Protein AF-A0A229XE05-F1 (afdb_monomer_lite)

Radius of gyration: 23.39 Å; chains: 1; bounding box: 63×56×72 Å

Organism: Aspergillus fumigatus (NCBI:txid746128)

Sequence (361 aa):
MDPNDINILADFLAFNQIPSTFPPSDAADVLVLCVSAILPVAEKVFAHLEKNPTAIKTLVLCGGIGHSTPHLYEAIANDPRYAHLLPEIDGLPEAQVLHHIFRQCFDAPRILSSCRVLIEDRSTNCGANAIETKRLLEVNGICPESMLIVQDPTMSRRTVASFEKAFSGQRTLRFTSWPTFVPKVRLEGGRLVYDESAGIEASRLWRLPRFLGLVMGEIPRLRDDEEGYGPKGKGFIVHVDVPDEVEEAWKRIKDAEMEWERRGVYIRPASLEDYPEADKNELPCRHVDKDLDIVTFHIHISVACKYSSFFYPAVIWSGVRSTGDVVNLPDYESDTFGLYLQWCHANIHPVSEESEEKPEY

Secondary structure (DSSP, 8-state):
--HHHHHHHHHHHH---S-TTSS--SPEEEEEEE--S-HHHHHHHHHHHHH-TTSEEEEEEE--SSTTHHHHHHHHHH-TTTGGGHHHHTT--HHHHHHHHHHHHS-HHHHHTT-EEEEE----SHHHHHHHHHHHHHHTT---SEEEEE--GGGHHHHHHHHHHHTTT-TTPEEEE--SS---EEEETTEEEE-GGGS--GGGS--HHHHHHHHHHHHHHHS-SSSSSSTTTT-SS------HHHHHHHHHHHHHHHHHHHTT--PPPPPTTSS-GGGTTSS-EEEEETTTTEEEEE--HHHHTTS-TTHHHHHHTTT--TTT---PPSS--HHHHHHHHHHHHH-PPPPP-----PPP-

InterPro domains:
  IPR003848 Domain of unknown function DUF218 [PF02698] (91-180)
  IPR003848 Domain of unknown function DUF218 [cd06259] (59-200)
  IPR014729 Rossmann-like alpha/beta/alpha sandwich fold [G3DSA:3.40.50.620] (16-180)
  IPR051599 Cell Envelope Integrity and Synthesis Associated Protein [PTHR30336] (5-254)

pLDDT: mean 78.92, std 22.95, range [26.61, 98.62]

Structure (mmCIF, N/CA/C/O backbone):
data_AF-A0A229XE05-F1
#
_entry.id   AF-A0A229XE05-F1
#
loop_
_atom_site.group_PDB
_atom_site.id
_atom_site.type_symbol
_atom_site.label_atom_id
_atom_site.label_alt_id
_atom_site.label_comp_id
_atom_site.label_asym_id
_atom_site.label_entity_id
_atom_site.label_seq_id
_atom_site.pdbx_PDB_ins_code
_atom_site.Cartn_x
_atom_site.Cartn_y
_atom_site.Cartn_z
_atom_site.occupancy
_atom_site.B_iso_or_equiv
_atom_site.auth_seq_id
_atom_site.auth_comp_id
_atom_site.auth_asym_id
_atom_site.auth_atom_id
_atom_site.pdbx_PDB_model_num
ATOM 1 N N . MET A 1 1 ? 16.087 1.669 -20.275 1.00 71.19 1 MET A N 1
ATOM 2 C CA . MET A 1 1 ? 14.830 1.928 -19.544 1.00 71.19 1 MET A CA 1
ATOM 3 C C . MET A 1 1 ? 14.925 3.326 -18.959 1.00 71.19 1 MET A C 1
ATOM 5 O O . MET A 1 1 ? 15.926 3.609 -18.311 1.00 71.19 1 MET A O 1
ATOM 9 N N . ASP A 1 2 ? 13.967 4.202 -19.256 1.00 86.69 2 ASP A N 1
ATOM 10 C CA . ASP A 1 2 ? 13.962 5.587 -18.768 1.00 86.69 2 ASP A CA 1
ATOM 11 C C . ASP A 1 2 ? 13.436 5.634 -17.314 1.00 86.69 2 ASP A C 1
ATOM 13 O O . ASP A 1 2 ? 12.345 5.115 -17.057 1.00 86.69 2 ASP A O 1
ATOM 17 N N . PRO A 1 3 ? 14.169 6.219 -16.340 1.00 91.25 3 PRO A N 1
ATOM 18 C CA . PRO A 1 3 ? 13.666 6.406 -14.976 1.00 91.25 3 PRO A CA 1
ATOM 19 C C . PRO A 1 3 ? 12.367 7.221 -14.913 1.00 91.25 3 PRO A C 1
ATOM 21 O O . PRO A 1 3 ? 11.580 7.023 -13.989 1.00 91.25 3 PRO A O 1
ATOM 24 N N . ASN A 1 4 ? 12.120 8.119 -15.871 1.00 96.19 4 ASN A N 1
ATOM 25 C CA . ASN A 1 4 ? 10.909 8.929 -15.896 1.00 96.19 4 ASN A CA 1
ATOM 26 C C . ASN A 1 4 ? 9.653 8.077 -16.117 1.00 96.19 4 ASN A C 1
ATOM 28 O O . ASN A 1 4 ? 8.668 8.268 -15.409 1.00 96.19 4 ASN A O 1
ATOM 32 N N . ASP A 1 5 ? 9.708 7.087 -17.012 1.00 95.38 5 ASP A N 1
ATOM 33 C CA . ASP A 1 5 ? 8.588 6.164 -17.230 1.00 95.38 5 ASP A CA 1
ATOM 34 C C . ASP A 1 5 ? 8.257 5.389 -15.947 1.00 95.38 5 ASP A C 1
ATOM 36 O O . ASP A 1 5 ? 7.094 5.273 -15.566 1.00 95.38 5 ASP A O 1
ATOM 40 N N . ILE A 1 6 ? 9.278 4.924 -15.219 1.00 95.12 6 ILE A N 1
ATOM 41 C CA . ILE A 1 6 ? 9.087 4.226 -13.938 1.00 95.12 6 ILE A CA 1
ATOM 42 C C . ILE A 1 6 ? 8.448 5.161 -12.905 1.00 95.12 6 ILE A C 1
ATOM 44 O O . ILE A 1 6 ? 7.541 4.749 -12.182 1.00 95.12 6 ILE A O 1
ATOM 48 N N . ASN A 1 7 ? 8.898 6.416 -12.845 1.00 97.94 7 ASN A N 1
ATOM 49 C CA . ASN A 1 7 ? 8.362 7.418 -11.928 1.00 97.94 7 ASN A CA 1
ATOM 50 C C . ASN A 1 7 ? 6.902 7.773 -12.239 1.00 97.94 7 ASN A C 1
ATOM 52 O O . ASN A 1 7 ? 6.125 7.924 -11.300 1.00 97.94 7 ASN A O 1
ATOM 56 N N . ILE A 1 8 ? 6.511 7.848 -13.517 1.00 98.50 8 ILE A N 1
ATOM 57 C CA . ILE A 1 8 ? 5.112 8.039 -13.939 1.00 98.50 8 ILE A CA 1
ATOM 58 C C . ILE A 1 8 ? 4.241 6.897 -13.405 1.00 98.50 8 ILE A C 1
ATOM 60 O O . ILE A 1 8 ? 3.206 7.140 -12.781 1.00 98.50 8 ILE A O 1
ATOM 64 N N . LEU A 1 9 ? 4.672 5.645 -13.597 1.00 98.25 9 LEU A N 1
ATOM 65 C CA . LEU A 1 9 ? 3.918 4.492 -13.106 1.00 98.25 9 LEU A CA 1
ATOM 66 C C . LEU A 1 9 ? 3.854 4.465 -11.573 1.00 98.25 9 LEU A C 1
ATOM 68 O O . LEU A 1 9 ? 2.796 4.214 -11.002 1.00 98.25 9 LEU A O 1
ATOM 72 N N . ALA A 1 10 ? 4.972 4.730 -10.899 1.00 97.81 10 ALA A N 1
ATOM 73 C CA . ALA A 1 10 ? 5.052 4.744 -9.445 1.00 97.81 10 ALA A CA 1
ATOM 74 C C . ALA A 1 10 ? 4.186 5.841 -8.809 1.00 97.81 10 ALA A C 1
ATOM 76 O O . ALA A 1 10 ? 3.509 5.568 -7.818 1.00 97.81 10 ALA A O 1
ATOM 77 N N . ASP A 1 11 ? 4.165 7.048 -9.378 1.00 97.88 11 ASP A N 1
ATOM 78 C CA . ASP A 1 11 ? 3.305 8.146 -8.923 1.00 97.88 11 ASP A CA 1
ATOM 79 C C . ASP A 1 11 ? 1.823 7.801 -9.100 1.00 97.88 11 ASP A C 1
ATOM 81 O O . ASP A 1 11 ? 1.029 7.902 -8.155 1.00 97.88 11 ASP A O 1
ATOM 85 N N . PHE A 1 12 ? 1.468 7.262 -10.273 1.00 98.56 12 PHE A N 1
ATOM 86 C CA . PHE A 1 12 ? 0.125 6.760 -10.520 1.00 98.56 12 PHE A CA 1
ATOM 87 C C . PHE A 1 12 ? -0.264 5.701 -9.482 1.00 98.56 12 PHE A C 1
ATOM 89 O O . PHE A 1 12 ? -1.305 5.838 -8.841 1.00 98.56 12 PHE A O 1
ATOM 96 N N . LEU A 1 13 ? 0.552 4.674 -9.256 1.00 98.56 13 LEU A N 1
ATOM 97 C CA . LEU A 1 13 ? 0.235 3.581 -8.331 1.00 98.56 13 LEU A CA 1
ATOM 98 C C . LEU A 1 13 ? 0.161 4.013 -6.863 1.00 98.56 13 LEU A C 1
ATOM 100 O O . LEU A 1 13 ? -0.754 3.576 -6.155 1.00 98.56 13 LEU A O 1
ATOM 104 N N . ALA A 1 14 ? 1.062 4.906 -6.437 1.00 97.44 14 ALA A N 1
ATOM 105 C CA . ALA A 1 14 ? 1.099 5.444 -5.078 1.00 97.44 14 ALA A CA 1
ATOM 106 C C . ALA A 1 14 ? -0.214 6.124 -4.707 1.00 97.44 14 ALA A C 1
ATOM 108 O O . ALA A 1 14 ? -0.622 6.060 -3.548 1.00 97.44 14 ALA A O 1
ATOM 109 N N . PHE A 1 15 ? -0.887 6.727 -5.694 1.00 96.38 15 PHE A N 1
ATOM 110 C CA . PHE A 1 15 ? -2.188 7.370 -5.537 1.00 96.38 15 PHE A CA 1
ATOM 111 C C . PHE A 1 15 ? -2.213 8.320 -4.338 1.00 96.38 15 PHE A C 1
ATOM 113 O O . PHE A 1 15 ? -3.172 8.363 -3.581 1.00 96.38 15 PHE A O 1
ATOM 120 N N . ASN A 1 16 ? -1.128 9.066 -4.127 1.00 93.50 16 ASN A N 1
ATOM 121 C CA . ASN A 1 16 ? -0.980 9.873 -2.930 1.00 93.50 16 ASN A CA 1
ATOM 122 C C . ASN A 1 16 ? -1.927 11.082 -2.961 1.00 93.50 16 ASN A C 1
ATOM 124 O O . ASN A 1 16 ? -1.660 12.074 -3.635 1.00 93.50 16 ASN A O 1
ATOM 128 N N . GLN A 1 17 ? -3.024 11.011 -2.208 1.00 91.62 17 GLN A N 1
ATOM 129 C CA . GLN A 1 17 ? -4.030 12.076 -2.137 1.00 91.62 17 GLN A CA 1
ATOM 130 C C . GLN A 1 17 ? -3.773 13.056 -0.984 1.00 91.62 17 GLN A C 1
ATOM 132 O O . GLN A 1 17 ? -4.518 14.023 -0.822 1.00 91.62 17 GLN A O 1
ATOM 137 N N . ILE A 1 18 ? -2.715 12.829 -0.196 1.00 84.31 18 ILE A N 1
ATOM 138 C CA . ILE A 1 18 ? -2.296 13.707 0.898 1.00 84.31 18 ILE A CA 1
ATOM 139 C C . ILE A 1 18 ? -0.911 14.289 0.583 1.00 84.31 18 ILE A C 1
ATOM 141 O O . ILE A 1 18 ? 0.058 13.537 0.444 1.00 84.31 18 ILE A O 1
ATOM 145 N N . PRO A 1 19 ? -0.767 15.622 0.489 1.00 67.94 19 PRO A N 1
ATOM 146 C CA . PRO A 1 19 ? 0.528 16.249 0.256 1.00 67.94 19 PRO A CA 1
ATOM 147 C C . PRO A 1 19 ? 1.564 15.832 1.307 1.00 67.94 19 PRO A C 1
ATOM 149 O O . PRO A 1 19 ? 1.303 15.863 2.506 1.00 67.94 19 PRO A O 1
ATOM 152 N N . SER A 1 20 ? 2.781 15.506 0.870 1.00 55.50 20 SER A N 1
ATOM 153 C CA . SER A 1 20 ? 3.878 15.018 1.724 1.00 55.50 20 SER A CA 1
ATOM 154 C C . SER A 1 20 ? 4.286 15.980 2.850 1.00 55.50 20 SER A C 1
ATOM 156 O O . SER A 1 20 ? 4.983 15.576 3.780 1.00 55.50 20 SER A O 1
ATOM 158 N N . THR A 1 21 ? 3.889 17.252 2.746 1.00 51.62 21 THR A N 1
ATOM 159 C CA . THR A 1 21 ? 4.238 18.343 3.661 1.00 51.62 21 THR A CA 1
ATOM 160 C C . THR A 1 21 ? 3.387 18.382 4.928 1.00 51.62 21 THR A C 1
ATOM 162 O O . THR A 1 21 ? 3.836 18.966 5.913 1.00 51.62 21 THR A O 1
ATOM 165 N N . PHE A 1 22 ? 2.220 17.727 4.953 1.00 53.06 22 PHE A N 1
ATOM 166 C CA . PHE A 1 22 ? 1.394 17.606 6.154 1.00 53.06 22 PHE A CA 1
ATOM 167 C C . PHE A 1 22 ? 0.764 16.211 6.212 1.00 53.06 22 PHE A C 1
ATOM 169 O O . PHE A 1 22 ? 0.087 15.815 5.265 1.00 53.06 22 PHE A O 1
ATOM 176 N N . PRO A 1 23 ? 0.947 15.439 7.300 1.00 59.56 23 PRO A N 1
ATOM 177 C CA . PRO A 1 23 ? 0.088 14.282 7.513 1.00 59.56 23 PRO A CA 1
ATOM 178 C C . PRO A 1 23 ? -1.372 14.764 7.666 1.00 59.56 23 PRO A C 1
ATOM 180 O O . PRO A 1 23 ? -1.567 15.956 7.926 1.00 59.56 23 PRO A O 1
ATOM 183 N N . PRO A 1 24 ? -2.384 13.895 7.485 1.00 64.12 24 PRO A N 1
ATOM 184 C CA . PRO A 1 24 ? -3.783 14.321 7.436 1.00 64.12 24 PRO A CA 1
ATOM 185 C C . PRO A 1 24 ? -4.127 15.265 8.599 1.00 64.12 24 PRO A C 1
ATOM 187 O O . PRO A 1 24 ? -3.995 14.895 9.765 1.00 64.12 24 PRO A O 1
ATOM 190 N N . SER A 1 25 ? -4.503 16.510 8.277 1.00 58.47 25 SER A N 1
ATOM 191 C CA . SER A 1 25 ? -4.890 17.529 9.266 1.00 58.47 25 SER A CA 1
ATOM 192 C C . SER A 1 25 ? -6.270 17.265 9.854 1.00 58.47 25 SER A C 1
ATOM 194 O O . SER A 1 25 ? -6.573 17.707 10.962 1.00 58.47 25 SER A O 1
ATOM 196 N N . ASP A 1 26 ? -7.098 16.552 9.093 1.00 61.66 26 ASP A N 1
ATOM 197 C CA . ASP A 1 26 ? -8.483 16.273 9.422 1.00 61.66 26 ASP A CA 1
ATOM 198 C C . ASP A 1 26 ? -8.583 14.887 10.039 1.00 61.66 26 ASP A C 1
ATOM 200 O O . ASP A 1 26 ? -7.987 13.922 9.551 1.00 61.66 26 ASP A O 1
ATOM 204 N N . ALA A 1 27 ? -9.369 14.786 11.108 1.00 64.94 27 ALA A N 1
ATOM 205 C CA . ALA A 1 27 ? -9.569 13.513 11.760 1.00 64.94 27 ALA A CA 1
ATOM 206 C C . ALA A 1 27 ? -10.349 12.557 10.841 1.00 64.94 27 ALA A C 1
ATOM 208 O O . ALA A 1 27 ? -11.491 12.850 10.475 1.00 64.94 27 ALA A O 1
ATOM 209 N N . ALA A 1 28 ? -9.754 11.418 10.474 1.00 82.62 28 ALA A N 1
ATOM 210 C CA . ALA A 1 28 ? -10.495 10.336 9.827 1.00 82.62 28 ALA A CA 1
ATOM 211 C C . ALA A 1 28 ? -11.092 9.401 10.888 1.00 82.62 28 ALA A C 1
ATOM 213 O O . ALA A 1 28 ? -10.509 9.188 11.954 1.00 82.62 28 ALA A O 1
ATOM 214 N N . ASP A 1 29 ? -12.260 8.820 10.614 1.00 92.94 29 ASP A N 1
ATOM 215 C CA . ASP A 1 29 ? -12.875 7.898 11.572 1.00 92.94 29 ASP A CA 1
ATOM 216 C C . ASP A 1 29 ? -12.053 6.616 11.701 1.00 92.94 29 ASP A C 1
ATOM 218 O O . ASP A 1 29 ? -11.812 6.129 12.809 1.00 92.94 29 ASP A O 1
ATOM 222 N N . VAL A 1 30 ? -11.600 6.088 10.563 1.00 96.50 30 VAL A N 1
ATOM 223 C CA . VAL A 1 30 ? -10.819 4.854 10.491 1.00 96.50 30 VAL A CA 1
ATOM 224 C C . VAL A 1 30 ? -9.556 5.077 9.662 1.00 96.50 30 VAL A C 1
ATOM 226 O O . VAL A 1 30 ? -9.630 5.579 8.545 1.00 96.50 30 VAL A O 1
ATOM 229 N N . LEU A 1 31 ? -8.403 4.651 10.176 1.00 97.19 31 LEU A N 1
ATOM 230 C CA . LEU A 1 31 ? -7.189 4.429 9.388 1.00 97.19 31 LEU A CA 1
ATOM 231 C C . LEU A 1 31 ? -7.019 2.926 9.208 1.00 97.19 31 LEU A C 1
ATOM 233 O O . LEU A 1 31 ? -6.949 2.202 10.197 1.00 97.19 31 LEU A O 1
ATOM 237 N N . VAL A 1 32 ? -6.931 2.458 7.967 1.00 98.19 32 VAL A N 1
ATOM 238 C CA . VAL A 1 32 ? -6.581 1.070 7.659 1.00 98.19 32 VAL A CA 1
ATOM 239 C C . VAL A 1 32 ? -5.146 1.025 7.163 1.00 98.19 32 VAL A C 1
ATOM 241 O O . VAL A 1 32 ? -4.844 1.521 6.080 1.00 98.19 32 VAL A O 1
ATOM 244 N N . LEU A 1 33 ? -4.268 0.430 7.963 1.00 98.31 33 LEU A N 1
ATOM 245 C CA . LEU A 1 33 ? -2.887 0.155 7.607 1.00 98.31 33 LEU A CA 1
ATOM 246 C C . LEU A 1 33 ? -2.805 -1.279 7.095 1.00 98.31 33 LEU A C 1
ATOM 248 O O . LEU A 1 33 ? -2.767 -2.230 7.876 1.00 98.31 33 LEU A O 1
ATOM 252 N N . CYS A 1 34 ? -2.804 -1.423 5.772 1.00 97.88 34 CYS A N 1
ATOM 253 C CA . CYS A 1 34 ? -2.497 -2.690 5.132 1.00 97.88 34 CYS A CA 1
ATOM 254 C C . CYS A 1 34 ? -1.000 -2.958 5.302 1.00 97.88 34 CYS A C 1
ATOM 256 O O . CYS A 1 34 ? -0.165 -2.163 4.864 1.00 97.88 34 CYS A O 1
ATOM 258 N N . VAL A 1 35 ? -0.666 -4.045 5.988 1.00 97.38 35 VAL A N 1
ATOM 259 C CA . VAL A 1 35 ? 0.719 -4.362 6.322 1.00 97.38 35 VAL A CA 1
ATOM 260 C C . VAL A 1 35 ? 1.494 -4.709 5.052 1.00 97.38 35 VAL A C 1
ATOM 262 O O . VAL A 1 35 ? 0.992 -5.364 4.142 1.00 97.38 35 VAL A O 1
ATOM 265 N N . SER A 1 36 ? 2.735 -4.233 4.980 1.00 95.38 36 SER A N 1
ATOM 266 C CA . SER A 1 36 ? 3.654 -4.526 3.885 1.00 95.38 36 SER A CA 1
ATOM 267 C C . SER A 1 36 ? 5.086 -4.633 4.398 1.00 95.38 36 SER A C 1
ATOM 269 O O . SER A 1 36 ? 5.393 -4.200 5.508 1.00 95.38 36 SER A O 1
ATOM 271 N N . ALA A 1 37 ? 5.976 -5.166 3.561 1.00 95.56 37 ALA A N 1
ATOM 272 C CA . ALA A 1 37 ? 7.405 -5.261 3.850 1.00 95.56 37 ALA A CA 1
ATOM 273 C C . ALA A 1 37 ? 8.119 -3.895 3.914 1.00 95.56 37 ALA A C 1
ATOM 275 O O . ALA A 1 37 ? 9.272 -3.817 4.325 1.00 95.56 37 ALA A O 1
ATOM 276 N N . ILE A 1 38 ? 7.451 -2.806 3.522 1.00 97.25 38 ILE A N 1
ATOM 277 C CA . ILE A 1 38 ? 8.020 -1.457 3.548 1.00 97.25 38 ILE A CA 1
ATOM 278 C C . ILE A 1 38 ? 7.731 -0.830 4.904 1.00 97.25 38 ILE A C 1
ATOM 280 O O . ILE A 1 38 ? 6.846 0.011 5.062 1.00 97.25 38 ILE A O 1
ATOM 284 N N . LEU A 1 39 ? 8.517 -1.249 5.895 1.00 97.56 39 LEU A N 1
ATOM 285 C CA . LEU A 1 39 ? 8.423 -0.803 7.288 1.00 97.56 39 LEU A CA 1
ATOM 286 C C . LEU A 1 39 ? 8.380 0.732 7.471 1.00 97.56 39 LEU A C 1
ATOM 288 O O . LEU A 1 39 ? 7.608 1.178 8.326 1.00 97.56 39 LEU A O 1
ATOM 292 N N . PRO A 1 40 ? 9.085 1.562 6.661 1.00 97.00 40 PRO A N 1
ATOM 293 C CA . PRO A 1 40 ? 8.937 3.021 6.709 1.00 97.00 40 PRO A CA 1
ATOM 294 C C . PRO A 1 40 ? 7.489 3.532 6.602 1.00 97.00 40 PRO A C 1
ATOM 296 O O . PRO A 1 40 ? 7.163 4.571 7.178 1.00 97.00 40 PRO A O 1
ATOM 299 N N . VAL A 1 41 ? 6.605 2.810 5.899 1.00 96.94 41 VAL A N 1
ATOM 300 C CA . VAL A 1 41 ? 5.182 3.168 5.777 1.00 96.94 41 VAL A CA 1
ATOM 301 C C . VAL A 1 41 ? 4.496 3.099 7.140 1.00 96.94 41 VAL A C 1
ATOM 303 O O . VAL A 1 41 ? 3.873 4.069 7.577 1.00 96.94 41 VAL A O 1
ATOM 306 N N . ALA A 1 42 ? 4.644 1.975 7.845 1.00 97.69 42 ALA A N 1
ATOM 307 C CA . ALA A 1 42 ? 4.048 1.787 9.164 1.00 97.69 42 ALA A CA 1
ATOM 308 C C . ALA A 1 42 ? 4.674 2.719 10.212 1.00 97.69 42 ALA A C 1
ATOM 310 O O . ALA A 1 42 ? 3.952 3.340 10.991 1.00 97.69 42 ALA A O 1
ATOM 311 N N . GLU A 1 43 ? 5.999 2.891 10.178 1.00 97.25 43 GLU A N 1
ATOM 312 C CA . GLU A 1 43 ? 6.723 3.850 11.022 1.00 97.25 43 GLU A CA 1
ATOM 313 C C . GLU A 1 43 ? 6.144 5.261 10.912 1.00 97.25 43 GLU A C 1
ATOM 315 O O . GLU A 1 43 ? 5.910 5.924 11.924 1.00 97.25 43 GLU A O 1
ATOM 320 N N . LYS A 1 44 ? 5.879 5.723 9.685 1.00 95.62 44 LYS A N 1
ATOM 321 C CA . LYS A 1 44 ? 5.349 7.066 9.442 1.00 95.62 44 LYS A CA 1
ATOM 322 C C . LYS A 1 44 ? 3.912 7.221 9.941 1.00 95.62 44 LYS A C 1
ATOM 324 O O . LYS A 1 44 ? 3.574 8.289 10.458 1.00 95.62 44 LYS A O 1
ATOM 329 N N . VAL A 1 45 ? 3.095 6.168 9.857 1.00 95.50 45 VAL A N 1
ATOM 330 C CA . VAL A 1 45 ? 1.759 6.136 10.475 1.00 95.50 45 VAL A CA 1
ATOM 331 C C . VAL A 1 45 ? 1.862 6.219 11.995 1.00 95.50 45 VAL A C 1
ATOM 333 O O . VAL A 1 45 ? 1.239 7.097 12.591 1.00 95.50 45 VAL A O 1
ATOM 336 N N . PHE A 1 46 ? 2.668 5.367 12.631 1.00 96.69 46 PHE A N 1
ATOM 337 C CA . PHE A 1 46 ? 2.801 5.363 14.089 1.00 96.69 46 PHE A CA 1
ATOM 338 C C . PHE A 1 46 ? 3.369 6.685 14.607 1.00 96.69 46 PHE A C 1
ATOM 340 O O . PHE A 1 46 ? 2.762 7.300 15.478 1.00 96.69 46 PHE A O 1
ATOM 347 N N . ALA A 1 47 ? 4.428 7.216 13.995 1.00 94.62 47 ALA A N 1
ATOM 348 C CA . ALA A 1 47 ? 4.983 8.517 14.366 1.00 94.62 47 ALA A CA 1
ATOM 349 C C . ALA A 1 47 ? 3.969 9.667 14.204 1.00 94.62 47 ALA A C 1
ATOM 351 O O . ALA A 1 47 ? 3.984 10.633 14.975 1.00 94.62 47 ALA A O 1
ATOM 352 N N . HIS A 1 48 ? 3.082 9.597 13.206 1.00 92.75 48 HIS A N 1
ATOM 353 C CA . HIS A 1 48 ? 2.007 10.574 13.048 1.00 92.75 48 HIS A CA 1
ATOM 354 C C . HIS A 1 48 ? 0.963 10.467 14.165 1.00 92.75 48 HIS A C 1
ATOM 356 O O . HIS A 1 48 ? 0.605 11.499 14.740 1.00 92.75 48 HIS A O 1
ATOM 362 N N . LEU A 1 49 ? 0.515 9.251 14.492 1.00 93.12 49 LEU A N 1
ATOM 363 C CA . LEU A 1 49 ? -0.479 9.002 15.539 1.00 93.12 49 LEU A CA 1
ATOM 364 C C . LEU A 1 49 ? 0.071 9.281 16.942 1.00 93.12 49 LEU A C 1
ATOM 366 O O . LEU A 1 49 ? -0.655 9.785 17.788 1.00 93.12 49 LEU A O 1
ATOM 370 N N . GLU A 1 50 ? 1.358 9.050 17.194 1.00 93.38 50 GLU A N 1
ATOM 371 C CA . GLU A 1 50 ? 2.000 9.477 18.439 1.00 93.38 50 GLU A CA 1
ATOM 372 C C . GLU A 1 50 ? 1.951 10.999 18.580 1.00 93.38 50 GLU A C 1
ATOM 374 O O . GLU A 1 50 ? 1.580 11.522 19.629 1.00 93.38 50 GLU A O 1
ATOM 379 N N . LYS A 1 51 ? 2.286 11.740 17.517 1.00 92.06 51 LYS A N 1
ATOM 380 C CA . LYS A 1 51 ? 2.239 13.210 17.529 1.00 92.06 51 LYS A CA 1
ATOM 381 C C . LYS A 1 51 ? 0.809 13.750 17.612 1.00 92.06 51 LYS A C 1
ATOM 383 O O . LYS A 1 51 ? 0.611 14.800 18.217 1.00 92.06 51 LYS A O 1
ATOM 388 N 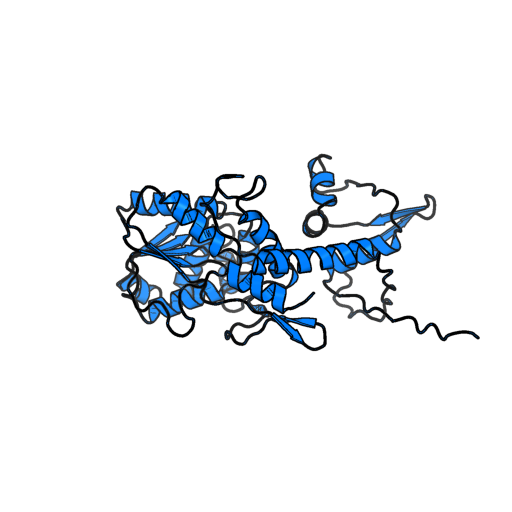N . ASN A 1 52 ? -0.162 13.035 17.043 1.00 90.12 52 ASN A N 1
ATOM 389 C CA . ASN A 1 52 ? -1.558 13.456 16.914 1.00 90.12 52 ASN A CA 1
ATOM 390 C C . ASN A 1 52 ? -2.509 12.320 17.349 1.00 90.12 52 ASN A C 1
ATOM 392 O O . ASN A 1 52 ? -3.214 11.753 16.514 1.00 90.12 52 ASN A O 1
ATOM 396 N N . PRO A 1 53 ? -2.565 11.972 18.647 1.00 86.19 53 PRO A N 1
ATOM 397 C CA . PRO A 1 53 ? -3.277 10.778 19.122 1.00 86.19 53 PRO A CA 1
ATOM 398 C C . PRO A 1 53 ? -4.795 10.837 18.911 1.00 86.19 53 PRO A C 1
ATOM 400 O O . PRO A 1 53 ? -5.454 9.804 18.883 1.00 86.19 53 PRO A O 1
ATOM 403 N N . THR A 1 54 ? -5.354 12.032 18.714 1.00 88.31 54 THR A N 1
ATOM 404 C CA . THR A 1 54 ? -6.777 12.253 18.420 1.00 88.31 54 THR A CA 1
ATOM 405 C C . THR A 1 54 ? -7.081 12.366 16.924 1.00 88.31 54 THR A C 1
ATOM 407 O O . THR A 1 54 ? -8.231 12.613 16.567 1.00 88.31 54 THR A O 1
ATOM 410 N N . ALA A 1 55 ? -6.082 12.215 16.044 1.00 88.00 55 ALA A N 1
ATOM 411 C CA . ALA A 1 55 ? -6.272 12.330 14.598 1.00 88.00 55 ALA A CA 1
ATOM 412 C C . ALA A 1 55 ? -7.117 11.190 14.019 1.00 88.00 55 ALA A C 1
ATOM 414 O O . ALA A 1 55 ? -7.743 11.370 12.986 1.00 88.00 55 ALA A O 1
ATOM 415 N N . ILE A 1 56 ? -7.159 10.019 14.661 1.00 91.38 56 ILE A N 1
ATOM 416 C CA . ILE A 1 56 ? -7.921 8.867 14.170 1.00 91.38 56 ILE A CA 1
ATOM 417 C C . ILE A 1 56 ? -8.668 8.208 15.326 1.00 91.38 56 ILE A C 1
ATOM 419 O O . ILE A 1 56 ? -8.078 7.941 16.372 1.00 91.38 56 ILE A O 1
ATOM 423 N N . LYS A 1 57 ? -9.952 7.878 15.134 1.00 93.12 57 LYS A N 1
ATOM 424 C CA . LYS A 1 57 ? -10.756 7.195 16.167 1.00 93.12 57 LYS A CA 1
ATOM 425 C C . LYS A 1 57 ? -10.445 5.699 16.242 1.00 93.12 57 LYS A C 1
ATOM 427 O O . LYS A 1 57 ? -10.429 5.124 17.329 1.00 93.12 57 LYS A O 1
ATOM 432 N N . THR A 1 58 ? -10.235 5.049 15.096 1.00 97.00 58 THR A N 1
ATOM 433 C CA . THR A 1 58 ? -9.897 3.621 15.005 1.00 97.00 58 THR A CA 1
ATOM 434 C C . THR A 1 58 ? -8.762 3.360 14.018 1.00 97.00 58 THR A C 1
ATOM 436 O O . THR A 1 58 ? -8.855 3.715 12.849 1.00 97.00 58 THR A O 1
ATOM 439 N N . LEU A 1 59 ? -7.722 2.669 14.470 1.00 97.75 59 LEU A N 1
ATOM 440 C CA . LEU A 1 59 ? -6.664 2.102 13.643 1.00 97.75 59 LEU A CA 1
ATOM 441 C C . LEU A 1 59 ? -6.962 0.621 13.394 1.00 97.75 59 LEU A C 1
ATOM 443 O O . LEU A 1 59 ? -7.119 -0.147 14.340 1.00 97.75 59 LEU A O 1
ATOM 447 N N . VAL A 1 60 ? -7.007 0.208 12.134 1.00 98.62 60 VAL A N 1
ATOM 448 C CA . VAL A 1 60 ? -7.056 -1.199 11.732 1.00 98.62 60 VAL A CA 1
ATOM 449 C C . VAL A 1 60 ? -5.694 -1.583 11.173 1.00 98.62 60 VAL A C 1
ATOM 451 O O . VAL A 1 60 ? -5.258 -1.006 10.179 1.00 98.62 60 VAL A O 1
ATOM 454 N N . LEU A 1 61 ? -5.033 -2.562 11.787 1.00 98.62 61 LEU A N 1
ATOM 455 C CA . LEU A 1 61 ? -3.895 -3.253 11.181 1.00 98.62 61 LEU A CA 1
ATOM 456 C C . LEU A 1 61 ? -4.449 -4.428 10.378 1.00 98.62 61 LEU A C 1
ATOM 458 O O . LEU A 1 61 ? -5.167 -5.255 10.936 1.00 98.62 61 LEU A O 1
ATOM 462 N N . CYS A 1 62 ? -4.168 -4.468 9.079 1.00 97.12 62 CYS A N 1
ATOM 463 C CA . CYS A 1 62 ? -4.806 -5.390 8.146 1.00 97.12 62 CYS A CA 1
ATOM 464 C C . CYS A 1 62 ? -3.779 -6.216 7.372 1.00 97.12 62 CYS A C 1
ATOM 466 O O . CYS A 1 62 ? -2.905 -5.658 6.708 1.00 97.12 62 CYS A O 1
ATOM 468 N N . GLY A 1 63 ? -3.908 -7.539 7.445 1.00 97.12 63 GLY A N 1
ATOM 469 C CA . GLY A 1 63 ? -3.073 -8.498 6.731 1.00 97.12 63 GLY A CA 1
ATOM 470 C C . GLY A 1 63 ? -3.033 -9.845 7.448 1.00 97.12 63 GLY A C 1
ATOM 471 O O . GLY A 1 63 ? -2.582 -9.939 8.590 1.00 97.12 63 GLY A O 1
ATOM 472 N N . GLY A 1 64 ? -3.499 -10.898 6.781 1.00 94.06 64 GLY A N 1
ATOM 473 C CA . GLY A 1 64 ? -3.354 -12.272 7.251 1.00 94.06 64 GLY A CA 1
ATOM 474 C C . GLY A 1 64 ? -2.036 -12.908 6.792 1.00 94.06 64 GLY A C 1
ATOM 475 O O . GLY A 1 64 ? -0.966 -12.330 6.965 1.00 94.06 64 GLY A O 1
ATOM 476 N N . ILE A 1 65 ? -2.103 -14.113 6.219 1.00 89.94 65 ILE A N 1
ATOM 477 C CA . ILE A 1 65 ? -0.949 -14.810 5.622 1.00 89.94 65 ILE A CA 1
ATOM 478 C C . ILE A 1 65 ? -1.153 -14.883 4.108 1.00 89.94 65 ILE A C 1
ATOM 480 O O . ILE A 1 65 ? -2.150 -15.428 3.628 1.00 89.94 65 ILE A O 1
ATOM 484 N N . GLY A 1 66 ? -0.196 -14.359 3.347 1.00 85.38 66 GLY A N 1
ATOM 485 C CA . GLY A 1 66 ? -0.264 -14.277 1.894 1.00 85.38 66 GLY A CA 1
ATOM 486 C C . GLY A 1 66 ? 1.105 -14.176 1.222 1.00 85.38 66 GLY A C 1
ATOM 487 O O . GLY A 1 66 ? 2.154 -14.405 1.817 1.00 85.38 66 GLY A O 1
ATOM 488 N N . HIS A 1 67 ? 1.095 -13.818 -0.063 1.00 80.94 67 HIS A N 1
ATOM 489 C CA . HIS A 1 67 ? 2.302 -13.765 -0.900 1.00 80.94 67 HIS A CA 1
ATOM 490 C C . HIS A 1 67 ? 3.353 -12.748 -0.421 1.00 80.94 67 HIS A C 1
ATOM 492 O O . HIS A 1 67 ? 4.523 -12.867 -0.778 1.00 80.94 67 HIS A O 1
ATOM 498 N N . SER A 1 68 ? 2.942 -11.740 0.351 1.00 82.69 68 SER A N 1
ATOM 499 C CA . SER A 1 68 ? 3.829 -10.694 0.869 1.00 82.69 68 SER A CA 1
ATOM 500 C C . SER A 1 68 ? 4.439 -11.037 2.228 1.00 82.69 68 SER A C 1
ATOM 502 O O . SER A 1 68 ? 5.430 -10.415 2.608 1.00 82.69 68 SER A O 1
ATOM 504 N N . THR A 1 69 ? 3.918 -12.048 2.930 1.00 86.75 69 THR A N 1
ATOM 505 C CA . THR A 1 69 ? 4.330 -12.380 4.299 1.00 86.75 69 THR A CA 1
ATOM 506 C C . THR A 1 69 ? 5.815 -12.750 4.395 1.00 86.75 69 THR A C 1
ATOM 508 O O . THR A 1 69 ? 6.495 -12.198 5.260 1.00 86.75 69 THR A O 1
ATOM 511 N N . PRO A 1 70 ? 6.393 -13.564 3.482 1.00 88.62 70 PRO A N 1
ATOM 512 C CA . PRO A 1 70 ? 7.831 -13.839 3.514 1.00 88.62 70 PRO A CA 1
ATOM 513 C C . PRO A 1 70 ? 8.692 -12.581 3.340 1.00 88.62 70 PRO A C 1
ATOM 515 O O . PRO A 1 70 ? 9.731 -12.456 3.979 1.00 88.62 70 PRO A O 1
ATOM 518 N N . HIS A 1 71 ? 8.246 -11.621 2.521 1.00 89.19 71 HIS A N 1
ATOM 519 C CA . HIS A 1 71 ? 8.964 -10.358 2.332 1.00 89.19 71 HIS A CA 1
ATOM 520 C C . HIS A 1 71 ? 8.917 -9.475 3.582 1.00 89.19 71 HIS A C 1
ATOM 522 O O . HIS A 1 71 ? 9.882 -8.768 3.858 1.00 89.19 71 HIS A O 1
ATOM 528 N N . LEU A 1 72 ? 7.817 -9.513 4.342 1.00 94.56 72 LEU A N 1
ATOM 529 C CA . LEU A 1 72 ? 7.727 -8.822 5.626 1.00 94.56 72 LEU A CA 1
ATOM 530 C C . LEU A 1 72 ? 8.736 -9.399 6.626 1.00 94.56 72 LEU A C 1
ATOM 532 O O . LEU A 1 72 ? 9.475 -8.637 7.244 1.00 94.56 72 LEU A O 1
ATOM 536 N N . TYR A 1 73 ? 8.805 -10.727 6.752 1.00 91.31 73 TYR A N 1
ATOM 537 C CA . TYR A 1 73 ? 9.781 -11.372 7.633 1.00 91.31 73 TYR A CA 1
ATOM 538 C C . TYR A 1 73 ? 11.223 -11.076 7.216 1.00 91.31 73 TYR A C 1
ATOM 540 O O . TYR A 1 73 ? 12.042 -10.756 8.071 1.00 91.31 73 TYR A O 1
ATOM 548 N N . GLU A 1 74 ? 11.527 -11.114 5.916 1.00 91.88 74 GLU A N 1
ATOM 549 C CA . GLU A 1 74 ? 12.845 -10.746 5.384 1.00 91.88 74 GLU A CA 1
ATOM 550 C C . GLU A 1 74 ? 13.199 -9.284 5.707 1.00 91.88 74 GLU A C 1
ATOM 552 O O . GLU A 1 74 ? 14.306 -9.001 6.163 1.00 91.88 74 GLU A O 1
ATOM 557 N N . ALA A 1 75 ? 12.257 -8.352 5.532 1.00 93.75 75 ALA A N 1
ATOM 558 C CA . ALA A 1 75 ? 12.470 -6.946 5.866 1.00 93.75 75 ALA A CA 1
ATOM 559 C C . ALA A 1 75 ? 12.737 -6.742 7.365 1.00 93.75 75 ALA A C 1
ATOM 561 O O . ALA A 1 75 ? 13.627 -5.979 7.731 1.00 93.75 75 ALA A O 1
ATOM 562 N N . ILE A 1 76 ? 12.010 -7.449 8.234 1.00 95.56 76 ILE A N 1
ATOM 563 C CA . ILE A 1 76 ? 12.216 -7.398 9.688 1.00 95.56 76 ILE A CA 1
ATOM 564 C C . ILE A 1 76 ? 13.565 -8.008 10.076 1.00 95.56 76 ILE A C 1
ATOM 566 O O . ILE A 1 76 ? 14.276 -7.433 10.895 1.00 95.56 76 ILE A O 1
ATOM 570 N N . ALA A 1 77 ? 13.937 -9.139 9.473 1.00 93.69 77 ALA A N 1
ATOM 571 C CA . ALA A 1 77 ? 15.209 -9.808 9.729 1.00 93.69 77 ALA A CA 1
ATOM 572 C C . ALA A 1 77 ? 16.419 -8.939 9.365 1.00 93.69 77 ALA A C 1
ATOM 574 O O . ALA A 1 77 ? 17.432 -8.969 10.062 1.00 93.69 77 ALA A O 1
ATOM 575 N N . ASN A 1 78 ? 16.294 -8.151 8.298 1.00 90.88 78 ASN A N 1
ATOM 576 C CA . ASN A 1 78 ? 17.353 -7.279 7.802 1.00 90.88 78 ASN A CA 1
ATOM 577 C C . ASN A 1 78 ? 17.363 -5.883 8.452 1.00 90.88 78 ASN A C 1
ATOM 579 O O . ASN A 1 78 ? 18.310 -5.127 8.234 1.00 90.88 78 ASN A O 1
ATOM 583 N N . ASP A 1 79 ? 16.349 -5.518 9.246 1.00 94.50 79 ASP A N 1
ATOM 584 C CA . ASP A 1 79 ? 16.303 -4.227 9.940 1.00 94.50 79 ASP A CA 1
ATOM 585 C C . ASP A 1 79 ? 16.796 -4.381 11.393 1.00 94.50 79 ASP A C 1
ATOM 587 O O . ASP A 1 79 ? 16.121 -5.012 12.216 1.00 94.50 79 ASP A O 1
ATOM 591 N N . PRO A 1 80 ? 17.943 -3.781 11.772 1.00 93.94 80 PRO A N 1
ATOM 592 C CA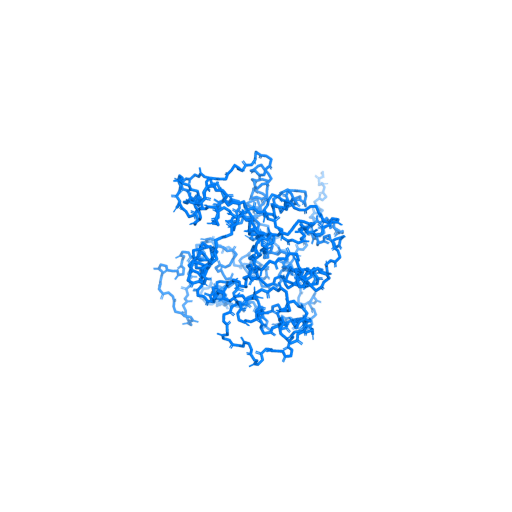 . PRO A 1 80 ? 18.535 -3.964 13.099 1.00 93.94 80 PRO A CA 1
ATOM 593 C C . PRO A 1 80 ? 17.636 -3.478 14.246 1.00 93.94 80 PRO A C 1
ATOM 595 O O . PRO A 1 80 ? 17.837 -3.882 15.391 1.00 93.94 80 PRO A O 1
ATOM 598 N N . ARG A 1 81 ? 16.626 -2.640 13.969 1.00 95.06 81 ARG A N 1
ATOM 599 C CA . ARG A 1 81 ? 15.646 -2.219 14.982 1.00 95.06 81 ARG A CA 1
ATOM 600 C C . ARG A 1 81 ? 14.616 -3.287 15.308 1.00 95.06 81 ARG A C 1
ATOM 602 O O . ARG A 1 81 ? 14.058 -3.230 16.395 1.00 95.06 81 ARG A O 1
ATOM 609 N N . TYR A 1 82 ? 14.352 -4.228 14.404 1.00 96.75 82 TYR A N 1
ATOM 610 C CA . TYR A 1 82 ? 13.247 -5.184 14.536 1.00 96.75 82 TYR A CA 1
ATOM 611 C C . TYR A 1 82 ? 13.698 -6.645 14.517 1.00 96.75 82 TYR A C 1
ATOM 613 O O . TYR A 1 82 ? 12.971 -7.496 15.020 1.00 96.75 82 TYR A O 1
ATOM 621 N N . ALA A 1 83 ? 14.904 -6.943 14.024 1.00 95.38 83 ALA A N 1
ATOM 622 C CA . ALA A 1 83 ? 15.423 -8.307 13.895 1.00 95.38 83 ALA A CA 1
ATOM 623 C C . ALA A 1 83 ? 15.374 -9.121 15.202 1.00 95.38 83 ALA A C 1
ATOM 625 O O . ALA A 1 83 ? 15.141 -10.328 15.181 1.00 95.38 83 ALA A O 1
ATOM 626 N N . HIS A 1 84 ? 15.534 -8.462 16.354 1.00 96.25 84 HIS A N 1
ATOM 627 C CA . HIS A 1 84 ? 15.464 -9.103 17.670 1.00 96.25 84 HIS A CA 1
ATOM 628 C C . HIS A 1 84 ? 14.079 -9.685 18.014 1.00 96.25 84 HIS A C 1
ATOM 630 O O . HIS A 1 84 ? 13.993 -10.526 18.903 1.00 96.25 84 HIS A O 1
ATOM 636 N N . LEU A 1 85 ? 13.018 -9.275 17.308 1.00 96.38 85 LEU A N 1
ATOM 637 C CA . LEU A 1 85 ? 11.643 -9.732 17.524 1.00 96.38 85 LEU A CA 1
ATOM 638 C C . LEU A 1 85 ? 11.295 -11.004 16.739 1.00 96.38 85 LEU A C 1
ATOM 640 O O . LEU A 1 85 ? 10.256 -11.599 17.010 1.00 96.38 85 LEU A O 1
ATOM 644 N N . LEU A 1 86 ? 12.135 -11.441 15.785 1.00 92.75 86 LEU A N 1
ATOM 645 C CA . LEU A 1 86 ? 11.868 -12.609 14.927 1.00 92.75 86 LEU A CA 1
ATOM 646 C C . LEU A 1 86 ? 11.367 -13.855 15.684 1.00 92.75 86 LEU A C 1
ATOM 648 O O . LEU A 1 86 ? 10.381 -14.438 15.232 1.00 92.75 86 LEU A O 1
ATOM 652 N N . PRO A 1 87 ? 11.960 -14.259 16.830 1.00 92.12 87 PRO A N 1
ATOM 653 C CA . PRO A 1 87 ? 11.502 -15.444 17.558 1.00 92.12 87 PRO A CA 1
ATOM 654 C C . PRO A 1 87 ? 10.059 -15.349 18.073 1.00 92.12 87 PRO A C 1
ATOM 656 O O . PRO A 1 87 ? 9.441 -16.375 18.341 1.00 92.12 87 PRO A O 1
ATOM 659 N N . GLU A 1 88 ? 9.529 -14.135 18.239 1.00 93.62 88 GLU A N 1
ATOM 660 C CA . GLU A 1 88 ? 8.194 -13.874 18.788 1.00 93.62 88 GLU A CA 1
ATOM 661 C C . GLU A 1 88 ? 7.123 -13.709 17.700 1.00 93.62 88 GLU A C 1
ATOM 663 O O . GLU A 1 88 ? 5.930 -13.776 18.000 1.00 93.62 88 GLU A O 1
ATOM 668 N N . ILE A 1 89 ? 7.535 -13.488 16.447 1.00 91.62 89 ILE A N 1
ATOM 669 C CA . ILE A 1 89 ? 6.635 -13.176 15.327 1.00 91.62 89 ILE A CA 1
ATOM 670 C C . ILE A 1 89 ? 6.583 -14.261 14.246 1.00 91.62 89 ILE A C 1
ATOM 672 O O . ILE A 1 89 ? 5.779 -14.149 13.318 1.00 91.62 89 ILE A O 1
ATOM 676 N N . ASP A 1 90 ? 7.426 -15.291 14.345 1.00 87.62 90 ASP A N 1
ATOM 677 C CA . ASP A 1 90 ? 7.464 -16.389 13.379 1.00 87.62 90 ASP A CA 1
ATOM 678 C C . ASP A 1 90 ? 6.100 -17.091 13.262 1.00 87.62 90 ASP A C 1
ATOM 680 O O . ASP A 1 90 ? 5.426 -17.382 14.253 1.00 87.62 90 ASP A O 1
ATOM 684 N N . GLY A 1 91 ? 5.666 -17.319 12.023 1.00 88.69 91 GLY A N 1
ATOM 685 C CA . GLY A 1 91 ? 4.367 -17.911 11.697 1.00 88.69 91 GLY A CA 1
ATOM 686 C C . GLY A 1 91 ? 3.139 -17.040 11.996 1.00 88.69 91 GLY A C 1
ATOM 687 O O . GLY A 1 91 ? 2.018 -17.476 11.718 1.00 88.69 91 GLY A O 1
ATOM 688 N N . LEU A 1 92 ? 3.302 -15.826 12.539 1.00 96.12 92 LEU A N 1
ATOM 689 C CA . LEU A 1 92 ? 2.177 -14.926 12.790 1.00 96.12 92 LEU A CA 1
ATOM 690 C C . LEU A 1 92 ? 1.695 -14.231 11.506 1.00 96.12 92 LEU A C 1
ATOM 692 O O . LEU A 1 92 ? 2.514 -13.822 10.683 1.00 96.12 92 LEU A O 1
ATOM 696 N N . PRO A 1 93 ? 0.381 -13.995 11.357 1.00 97.19 93 PRO A N 1
ATOM 697 C CA . PRO A 1 93 ? -0.146 -13.162 10.281 1.00 97.19 93 PRO A CA 1
ATOM 698 C C . PRO A 1 93 ? 0.435 -11.740 10.282 1.00 97.19 93 PRO A C 1
ATOM 700 O O . PRO A 1 93 ? 0.759 -11.198 11.339 1.00 97.19 93 PRO A O 1
ATOM 703 N N . GLU A 1 94 ? 0.508 -11.100 9.114 1.00 98.31 94 GLU A N 1
ATOM 704 C CA . GLU A 1 94 ? 1.162 -9.798 8.912 1.00 98.31 94 GLU A CA 1
ATOM 705 C C . GLU A 1 94 ? 0.672 -8.714 9.895 1.00 98.31 94 GLU A C 1
ATOM 707 O O . GLU A 1 94 ? 1.475 -7.987 10.483 1.00 98.31 94 GLU A O 1
ATOM 712 N N . ALA A 1 95 ? -0.636 -8.632 10.152 1.00 98.38 95 ALA A N 1
ATOM 713 C CA . ALA A 1 95 ? -1.217 -7.684 11.100 1.00 98.38 95 ALA A CA 1
ATOM 714 C C . ALA A 1 95 ? -0.808 -7.957 12.554 1.00 98.38 95 ALA A C 1
ATOM 716 O O . ALA A 1 95 ? -0.598 -7.013 13.317 1.00 98.38 95 ALA A O 1
ATOM 717 N N . GLN A 1 96 ? -0.650 -9.228 12.936 1.00 98.50 96 GLN A N 1
ATOM 718 C CA . GLN A 1 96 ? -0.178 -9.619 14.268 1.00 98.50 96 GLN A CA 1
ATOM 719 C C . GLN A 1 96 ? 1.314 -9.319 14.434 1.00 98.50 96 GLN A C 1
ATOM 721 O O . GLN A 1 96 ? 1.722 -8.795 15.470 1.00 98.50 96 GLN A O 1
ATOM 726 N N . VAL A 1 97 ? 2.114 -9.570 13.393 1.00 98.31 97 VAL A N 1
ATOM 727 C CA . VAL A 1 97 ? 3.535 -9.192 13.338 1.00 98.31 97 VAL A CA 1
ATOM 728 C C . VAL A 1 97 ? 3.689 -7.689 13.548 1.00 98.31 97 VAL A C 1
ATOM 730 O O . VAL A 1 97 ? 4.433 -7.246 14.425 1.00 98.31 97 VAL A O 1
ATOM 733 N N . LEU A 1 98 ? 2.947 -6.887 12.779 1.00 98.44 98 LEU A N 1
ATOM 734 C CA . LEU A 1 98 ? 3.036 -5.438 12.887 1.00 98.44 98 LEU A CA 1
ATOM 735 C C . LEU A 1 98 ? 2.501 -4.930 14.229 1.00 98.44 98 LEU A C 1
ATOM 737 O O . LEU A 1 98 ? 3.073 -4.001 14.793 1.00 98.44 98 LEU A O 1
ATOM 741 N N . HIS A 1 99 ? 1.447 -5.542 14.773 1.00 98.44 99 HIS A N 1
ATOM 742 C CA . HIS A 1 99 ? 0.951 -5.222 16.110 1.00 98.44 99 HIS A CA 1
ATOM 743 C C . HIS A 1 99 ? 2.000 -5.502 17.194 1.00 98.44 99 HIS A C 1
ATOM 745 O O . HIS A 1 99 ? 2.143 -4.715 18.131 1.00 98.44 99 HIS A O 1
ATOM 751 N N . HIS A 1 100 ? 2.757 -6.592 17.059 1.00 98.06 100 HIS A N 1
ATOM 752 C CA . HIS A 1 100 ? 3.853 -6.915 17.963 1.00 98.06 100 HIS A CA 1
ATOM 753 C C . HIS A 1 100 ? 4.954 -5.843 17.899 1.00 98.06 100 HIS A C 1
ATOM 755 O O . HIS A 1 100 ? 5.312 -5.273 18.928 1.00 98.06 100 HIS A O 1
ATOM 761 N N . ILE A 1 101 ? 5.404 -5.474 16.695 1.00 97.94 101 ILE A N 1
ATOM 762 C CA . ILE A 1 101 ? 6.365 -4.378 16.484 1.00 97.94 101 ILE A CA 1
ATOM 763 C C . ILE A 1 101 ? 5.842 -3.056 17.066 1.00 97.94 101 ILE A C 1
ATOM 765 O O . ILE A 1 101 ? 6.553 -2.375 17.802 1.00 97.94 101 ILE A O 1
ATOM 769 N N . PHE A 1 102 ? 4.584 -2.710 16.785 1.00 97.62 102 PHE A N 1
ATOM 770 C CA . PHE A 1 102 ? 3.907 -1.527 17.320 1.00 97.62 102 PHE A CA 1
ATOM 771 C C . PHE A 1 102 ? 3.968 -1.480 18.853 1.00 97.62 102 PHE A C 1
ATOM 773 O O . PHE A 1 102 ? 4.288 -0.449 19.436 1.00 97.62 102 PHE A O 1
ATOM 780 N N . ARG A 1 103 ? 3.697 -2.606 19.518 1.00 97.56 103 ARG A N 1
ATOM 781 C CA . ARG A 1 103 ? 3.685 -2.714 20.982 1.00 97.56 103 ARG A CA 1
ATOM 782 C C . ARG A 1 103 ? 5.073 -2.615 21.615 1.00 97.56 103 ARG A C 1
ATOM 784 O O . ARG A 1 103 ? 5.163 -2.099 22.726 1.00 97.56 103 ARG A O 1
ATOM 791 N N . GLN A 1 104 ? 6.103 -3.147 20.955 1.00 97.38 104 GLN A N 1
ATOM 792 C CA . GLN A 1 104 ? 7.456 -3.253 21.515 1.00 97.38 104 GLN A CA 1
ATOM 793 C C . GLN A 1 104 ? 8.356 -2.064 21.164 1.00 97.38 104 GLN A C 1
ATOM 795 O O . GLN A 1 104 ? 9.231 -1.705 21.948 1.00 97.38 104 GLN A O 1
ATOM 800 N N . CYS A 1 105 ? 8.159 -1.450 19.995 1.00 97.12 105 CYS A N 1
ATOM 801 C CA . CYS A 1 105 ? 9.100 -0.473 19.440 1.00 97.12 105 CYS A CA 1
ATOM 802 C C . CYS A 1 105 ? 8.546 0.953 19.318 1.00 97.12 105 CYS A C 1
ATOM 804 O O . CYS A 1 105 ? 9.304 1.856 18.969 1.00 97.12 105 CYS A O 1
ATOM 806 N N . PHE A 1 106 ? 7.256 1.165 19.584 1.00 96.69 106 PHE A N 1
ATOM 807 C CA . PHE A 1 106 ? 6.590 2.468 19.480 1.00 96.69 106 PHE A CA 1
ATOM 808 C C . PHE A 1 106 ? 5.850 2.813 20.778 1.00 96.69 106 PHE A C 1
ATOM 810 O O . PHE A 1 106 ? 5.622 1.947 21.627 1.00 96.69 106 PHE A O 1
ATOM 817 N N . ASP A 1 107 ? 5.437 4.073 20.938 1.00 96.00 107 ASP A N 1
ATOM 818 C CA . ASP A 1 107 ? 4.639 4.536 22.081 1.00 96.00 107 ASP A CA 1
ATOM 819 C C . ASP A 1 107 ? 3.163 4.133 21.908 1.00 96.00 107 ASP A C 1
ATOM 821 O O . ASP A 1 107 ? 2.237 4.945 21.794 1.00 96.00 107 ASP A O 1
ATOM 825 N N . ALA A 1 108 ? 2.941 2.817 21.875 1.00 95.94 108 ALA A N 1
ATOM 826 C CA . ALA A 1 108 ? 1.620 2.221 21.792 1.00 95.94 108 ALA A CA 1
ATOM 827 C C . ALA A 1 108 ? 0.665 2.729 22.887 1.00 95.94 108 ALA A C 1
ATOM 829 O O . ALA A 1 108 ? -0.484 3.012 22.545 1.00 95.94 108 ALA A O 1
ATOM 830 N N . PRO A 1 109 ? 1.069 2.899 24.168 1.00 96.50 109 PRO A N 1
ATOM 831 C CA . PRO A 1 109 ? 0.192 3.472 25.190 1.00 96.50 109 PRO A CA 1
ATOM 832 C C . PRO A 1 109 ? -0.350 4.855 24.819 1.00 96.50 109 PRO A C 1
ATOM 834 O O . PRO A 1 109 ? -1.537 5.118 25.027 1.00 96.50 109 PRO A O 1
ATOM 837 N N . ARG A 1 110 ? 0.477 5.725 24.228 1.00 94.94 110 ARG A N 1
ATOM 838 C CA . ARG A 1 110 ? 0.039 7.052 23.790 1.00 94.94 110 ARG A CA 1
ATOM 839 C C . ARG A 1 110 ? -1.007 6.980 22.686 1.00 94.94 110 ARG A C 1
ATOM 841 O O . ARG A 1 110 ? -2.016 7.676 22.784 1.00 94.94 110 ARG A O 1
ATOM 848 N N . ILE A 1 111 ? -0.822 6.119 21.687 1.00 94.12 111 ILE A N 1
ATOM 849 C CA . ILE A 1 111 ? -1.808 5.930 20.610 1.00 94.12 111 ILE A CA 1
ATOM 850 C C . ILE A 1 111 ? -3.098 5.300 21.163 1.00 94.12 111 ILE A C 1
ATOM 852 O O . ILE A 1 111 ? -4.192 5.815 20.937 1.00 94.12 111 ILE A O 1
ATOM 856 N N . LEU A 1 112 ? -2.977 4.238 21.965 1.00 95.25 112 LEU A N 1
ATOM 857 C CA . LEU A 1 112 ? -4.105 3.509 22.560 1.00 95.25 112 LEU A CA 1
ATOM 858 C C . LEU A 1 112 ? -4.933 4.356 23.539 1.00 95.25 112 LEU A C 1
ATOM 860 O O . LEU A 1 112 ? -6.089 4.030 23.797 1.00 95.25 112 LEU A O 1
ATOM 864 N N . SER A 1 113 ? -4.373 5.448 24.072 1.00 94.12 113 SER A N 1
ATOM 865 C CA . SER A 1 113 ? -5.094 6.365 24.966 1.00 94.12 113 SER A CA 1
ATOM 866 C C . SER A 1 113 ? -6.271 7.082 24.293 1.00 94.12 113 SER A C 1
ATOM 868 O O . SER A 1 113 ? -7.192 7.516 24.981 1.00 94.12 113 SER A O 1
ATOM 870 N N . SER A 1 114 ? -6.229 7.234 22.965 1.00 89.94 114 SER A N 1
ATOM 871 C CA . SER A 1 114 ? -7.186 8.042 22.192 1.00 89.94 114 SER A CA 1
ATOM 872 C C . SER A 1 114 ? -7.682 7.351 20.916 1.00 89.94 114 SER A C 1
ATOM 874 O O . SER A 1 114 ? -8.619 7.840 20.287 1.00 89.94 114 SER A O 1
ATOM 876 N N . CYS A 1 115 ? -7.093 6.210 20.547 1.00 92.12 115 CYS A N 1
ATOM 877 C CA . CYS A 1 115 ? -7.396 5.471 19.328 1.00 92.12 115 CYS A CA 1
ATOM 878 C C . CYS A 1 115 ? -7.673 3.995 19.638 1.00 92.12 115 CYS A C 1
ATOM 880 O O . CYS A 1 115 ? -6.890 3.328 20.318 1.00 92.12 115 CYS A O 1
ATOM 882 N N . ARG A 1 116 ? -8.774 3.452 19.107 1.00 95.69 116 ARG A N 1
ATOM 883 C CA . ARG A 1 116 ? -9.049 2.013 19.188 1.00 95.69 116 ARG A CA 1
ATOM 884 C C . ARG A 1 116 ? -8.205 1.277 18.152 1.00 95.69 116 ARG A C 1
ATOM 886 O O . ARG A 1 116 ? -8.321 1.573 16.971 1.00 95.69 116 ARG A O 1
ATOM 893 N N . VAL A 1 117 ? -7.421 0.285 18.563 1.00 97.56 117 VAL A N 1
ATOM 894 C CA . VAL A 1 117 ? -6.661 -0.561 17.628 1.00 97.56 117 VAL A CA 1
ATOM 895 C C . VAL A 1 117 ? -7.398 -1.878 17.414 1.00 97.56 117 VAL A C 1
ATOM 897 O O . VAL A 1 117 ? -7.774 -2.549 18.373 1.00 97.56 117 VAL A O 1
ATOM 900 N N . LEU A 1 118 ? -7.623 -2.234 16.153 1.00 98.56 118 LEU A N 1
ATOM 901 C CA . LEU A 1 118 ? -8.207 -3.497 15.722 1.00 98.56 118 LEU A CA 1
ATOM 902 C C . LEU A 1 118 ? -7.233 -4.239 14.816 1.00 98.56 118 LEU A C 1
ATOM 904 O O . LEU A 1 118 ? -6.523 -3.617 14.029 1.00 98.56 118 LEU A O 1
ATOM 908 N N . ILE A 1 119 ? -7.256 -5.565 14.898 1.00 98.56 119 ILE A N 1
ATOM 909 C CA . ILE A 1 119 ? -6.397 -6.445 14.110 1.00 98.56 119 ILE A CA 1
ATOM 910 C C . ILE A 1 119 ? -7.275 -7.279 13.178 1.00 98.56 119 ILE A C 1
ATOM 912 O O . ILE A 1 119 ? -8.179 -7.978 13.635 1.00 98.56 119 ILE A O 1
ATOM 916 N N . GLU A 1 120 ? -7.021 -7.173 11.878 1.00 98.19 120 GLU A N 1
ATOM 917 C CA . GLU A 1 120 ? -7.575 -8.030 10.835 1.00 98.19 120 GLU A CA 1
ATOM 918 C C . GLU A 1 120 ? -6.458 -8.953 10.337 1.00 98.19 120 GLU A C 1
ATOM 920 O O . GLU A 1 120 ? -5.564 -8.511 9.620 1.00 98.19 120 GLU A O 1
ATOM 925 N N . ASP A 1 121 ? -6.493 -10.221 10.745 1.00 97.25 121 ASP A N 1
ATOM 926 C CA . ASP A 1 121 ? -5.429 -11.208 10.529 1.00 97.25 121 ASP A CA 1
ATOM 927 C C . ASP A 1 121 ? -5.873 -12.440 9.716 1.00 97.25 121 ASP A C 1
ATOM 929 O O . ASP A 1 121 ? -5.207 -13.478 9.729 1.00 97.25 121 ASP A O 1
ATOM 933 N N . ARG A 1 122 ? -6.995 -12.343 8.991 1.00 94.69 122 ARG A N 1
ATOM 934 C CA . ARG A 1 122 ? -7.586 -13.445 8.212 1.00 94.69 122 ARG A CA 1
ATOM 935 C C . ARG A 1 122 ? -7.406 -13.304 6.705 1.00 94.69 122 ARG A C 1
ATOM 937 O O . ARG A 1 122 ? -7.503 -14.302 5.989 1.00 94.69 122 ARG A O 1
ATOM 944 N N . SER A 1 123 ? -7.181 -12.096 6.207 1.00 88.75 123 SER A N 1
ATOM 945 C CA . SER A 1 123 ? -7.038 -11.822 4.778 1.00 88.75 123 SER A CA 1
ATOM 946 C C . SER A 1 123 ? -5.816 -12.507 4.147 1.00 88.75 123 SER A C 1
ATOM 948 O O . SER A 1 123 ? -4.724 -12.521 4.694 1.00 88.75 123 SER A O 1
ATOM 950 N N . THR A 1 124 ? -5.972 -13.082 2.952 1.00 83.62 124 THR A N 1
ATOM 951 C CA . THR A 1 124 ? -4.875 -13.800 2.258 1.00 83.62 124 THR A CA 1
ATOM 952 C C . THR A 1 124 ? -4.342 -13.062 1.028 1.00 83.62 124 THR A C 1
ATOM 954 O O . THR A 1 124 ? -3.389 -13.498 0.377 1.00 83.62 124 THR A O 1
ATOM 957 N N . ASN A 1 125 ? -4.981 -11.950 0.659 1.00 80.12 125 ASN A N 1
ATOM 958 C CA . ASN A 1 125 ? -4.637 -11.114 -0.485 1.00 80.12 125 ASN A CA 1
ATOM 959 C C . ASN A 1 125 ? -5.317 -9.739 -0.373 1.00 80.12 125 ASN A C 1
ATOM 961 O O . ASN A 1 125 ? -6.274 -9.565 0.372 1.00 80.12 125 ASN A O 1
ATOM 965 N N . CYS A 1 126 ? -4.883 -8.785 -1.197 1.00 75.38 126 CYS A N 1
ATOM 966 C CA . CYS A 1 126 ? -5.366 -7.401 -1.178 1.00 75.38 126 CYS A CA 1
ATOM 967 C C . CYS A 1 126 ? -6.897 -7.239 -1.326 1.00 75.38 126 CYS A C 1
ATOM 969 O O . CYS A 1 126 ? -7.473 -6.366 -0.683 1.00 75.38 126 CYS A O 1
ATOM 971 N N . GLY A 1 127 ? -7.577 -8.077 -2.118 1.00 75.69 127 GLY A N 1
ATOM 972 C CA . GLY A 1 127 ? -9.043 -8.032 -2.201 1.00 75.69 127 GLY A CA 1
ATOM 973 C C . GLY A 1 127 ? -9.705 -8.502 -0.901 1.00 75.69 127 GLY A C 1
ATOM 974 O O . GLY A 1 127 ? -10.665 -7.894 -0.425 1.00 75.69 127 GLY A O 1
ATOM 975 N N . ALA A 1 128 ? -9.147 -9.548 -0.284 1.00 85.94 128 ALA A N 1
ATOM 976 C CA . ALA A 1 128 ? -9.597 -10.055 1.009 1.00 85.94 128 ALA A CA 1
ATOM 977 C C . ALA A 1 128 ? -9.372 -9.046 2.147 1.00 85.94 128 ALA A C 1
ATOM 979 O O . ALA A 1 128 ? -10.225 -8.965 3.026 1.00 85.94 128 ALA A O 1
ATOM 980 N N . ASN A 1 129 ? -8.303 -8.237 2.101 1.00 92.31 129 ASN A N 1
ATOM 981 C CA . ASN A 1 129 ? -8.046 -7.167 3.079 1.00 92.31 129 ASN A CA 1
ATOM 982 C C . ASN A 1 129 ? -9.268 -6.245 3.229 1.00 92.31 129 ASN A C 1
ATOM 984 O O . ASN A 1 129 ? -9.729 -5.981 4.339 1.00 92.31 129 ASN A O 1
ATOM 988 N N . ALA A 1 130 ? -9.835 -5.790 2.106 1.00 95.50 130 ALA A N 1
ATOM 989 C CA . ALA A 1 130 ? -10.994 -4.899 2.101 1.00 95.50 130 ALA A CA 1
ATOM 990 C C . ALA A 1 130 ? -12.260 -5.564 2.671 1.00 95.50 130 ALA A C 1
ATOM 992 O O . ALA A 1 130 ? -12.983 -4.963 3.470 1.00 95.50 130 ALA A O 1
ATOM 993 N N . ILE A 1 131 ? -12.521 -6.815 2.280 1.00 96.31 131 ILE A N 1
ATOM 994 C CA . ILE A 1 131 ? -13.711 -7.573 2.695 1.00 96.31 131 ILE A CA 1
ATOM 995 C C . ILE A 1 131 ? -13.648 -7.924 4.188 1.00 96.31 131 ILE A C 1
ATOM 997 O O . ILE A 1 131 ? -14.618 -7.697 4.915 1.00 96.31 131 ILE A O 1
ATOM 1001 N N . GLU A 1 132 ? -12.515 -8.440 4.663 1.00 98.00 132 GLU A N 1
ATOM 1002 C CA . GLU A 1 132 ? -12.346 -8.809 6.070 1.00 98.00 132 GLU A CA 1
ATOM 1003 C C . GLU A 1 132 ? -12.278 -7.575 6.974 1.00 98.00 132 GLU A C 1
ATOM 1005 O O . GLU A 1 132 ? -12.864 -7.590 8.057 1.00 98.00 132 GLU A O 1
ATOM 1010 N N . THR A 1 133 ? -11.683 -6.467 6.513 1.00 98.12 133 THR A N 1
ATOM 1011 C CA . THR A 1 133 ? -11.714 -5.194 7.252 1.00 98.12 133 THR A CA 1
ATOM 1012 C C . THR A 1 133 ? -13.147 -4.698 7.413 1.00 98.12 133 THR A C 1
ATOM 1014 O O . THR A 1 133 ? -13.549 -4.335 8.518 1.00 98.12 133 THR A O 1
ATOM 1017 N N . LYS A 1 134 ? -13.962 -4.734 6.350 1.00 97.44 134 LYS A N 1
ATOM 1018 C CA . LYS A 1 134 ? -15.388 -4.393 6.439 1.00 97.44 134 LYS A CA 1
ATOM 1019 C C . LYS A 1 134 ? -16.108 -5.249 7.479 1.00 97.44 134 LYS A C 1
ATOM 1021 O O . LYS A 1 134 ? -16.766 -4.705 8.363 1.00 97.44 134 LYS A O 1
ATOM 1026 N N . ARG A 1 135 ? -15.927 -6.571 7.418 1.00 97.56 135 ARG A N 1
ATOM 1027 C CA . ARG A 1 135 ? -16.513 -7.514 8.381 1.00 97.56 135 ARG A CA 1
ATOM 1028 C C . ARG A 1 135 ? -16.073 -7.206 9.816 1.00 97.56 135 ARG A C 1
ATOM 1030 O O . ARG A 1 135 ? -16.888 -7.259 10.735 1.00 97.56 135 ARG A O 1
ATOM 1037 N N . LEU A 1 136 ? -14.794 -6.892 10.019 1.00 98.38 136 LEU A N 1
ATOM 1038 C CA . LEU A 1 136 ? -14.240 -6.548 11.326 1.00 98.38 136 LEU A CA 1
ATOM 1039 C C . LEU A 1 136 ? -14.870 -5.268 11.887 1.00 98.38 136 LEU A C 1
ATOM 1041 O O . LEU A 1 136 ? -15.238 -5.237 13.062 1.00 98.38 136 LEU A O 1
ATOM 1045 N N . LEU A 1 137 ? -15.031 -4.231 11.062 1.00 97.81 137 LEU A N 1
ATOM 1046 C CA . LEU A 1 137 ? -15.687 -2.985 11.467 1.00 97.81 137 LEU A CA 1
ATOM 1047 C C . LEU A 1 137 ? -17.158 -3.222 11.843 1.00 97.81 137 LEU A C 1
ATOM 1049 O O . LEU A 1 137 ? -17.580 -2.782 12.913 1.00 97.81 137 LEU A O 1
ATOM 1053 N N . GLU A 1 138 ? -17.898 -3.987 11.034 1.00 96.75 138 GLU A N 1
ATOM 1054 C CA . GLU A 1 138 ? -19.308 -4.331 11.273 1.00 96.75 138 GLU A CA 1
ATOM 1055 C C . GLU A 1 138 ? -19.510 -5.091 12.593 1.00 96.75 138 GLU A C 1
ATOM 1057 O O . GLU A 1 138 ? -20.346 -4.703 13.410 1.00 96.75 138 GLU A O 1
ATOM 1062 N N . VAL A 1 139 ? -18.710 -6.133 12.850 1.00 97.62 139 VAL A N 1
ATOM 1063 C CA . VAL A 1 139 ? -18.794 -6.933 14.091 1.00 97.62 139 VAL A CA 1
ATOM 1064 C C . VAL A 1 139 ? -18.512 -6.092 15.336 1.00 97.62 139 VAL A C 1
ATOM 1066 O O . VAL A 1 139 ? -19.033 -6.382 16.411 1.00 97.62 139 VAL A O 1
ATOM 1069 N N . ASN A 1 140 ? -17.719 -5.031 15.201 1.00 97.88 140 ASN A N 1
ATOM 1070 C CA . ASN A 1 140 ? -17.429 -4.123 16.300 1.00 97.88 140 ASN A CA 1
ATOM 1071 C C . ASN A 1 140 ? -18.285 -2.840 16.291 1.00 97.88 140 ASN A C 1
ATOM 1073 O O . ASN A 1 140 ? -17.930 -1.873 16.978 1.00 97.88 140 ASN A O 1
ATOM 1077 N N . GLY A 1 141 ? -19.363 -2.802 15.501 1.00 96.88 141 GLY A N 1
ATOM 1078 C CA . GLY A 1 141 ? -20.314 -1.691 15.460 1.00 96.88 141 GLY A CA 1
ATOM 1079 C C . GLY A 1 141 ? -19.730 -0.359 14.979 1.00 96.88 141 GLY A C 1
ATOM 1080 O O . GLY A 1 141 ? -20.223 0.690 15.387 1.00 96.88 141 GLY A O 1
ATOM 1081 N N . ILE A 1 142 ? -18.672 -0.374 14.158 1.00 96.00 142 ILE A N 1
ATOM 1082 C CA . ILE A 1 142 ? -18.112 0.843 13.558 1.00 96.00 142 ILE A CA 1
ATOM 1083 C C . ILE A 1 142 ? -18.733 1.075 12.182 1.00 96.00 142 ILE A C 1
ATOM 1085 O O . ILE A 1 142 ? -18.565 0.266 11.271 1.00 96.00 142 ILE A O 1
ATOM 1089 N N . CYS A 1 143 ? -19.345 2.246 12.016 1.00 93.81 143 CYS A N 1
ATOM 1090 C CA . CYS A 1 143 ? -19.808 2.772 10.735 1.00 93.81 143 CYS A CA 1
ATOM 1091 C C . CYS A 1 143 ? -19.036 4.068 10.429 1.00 93.81 143 CYS A C 1
ATOM 1093 O O . CYS A 1 143 ? -19.426 5.117 10.943 1.00 93.81 143 CYS A O 1
ATOM 1095 N N . PRO A 1 144 ? -17.922 4.014 9.675 1.00 94.00 144 PRO A N 1
ATOM 1096 C CA . PRO A 1 144 ? -17.128 5.205 9.390 1.00 94.00 144 PRO A CA 1
ATOM 1097 C C . PRO A 1 144 ? -17.803 6.100 8.342 1.00 94.00 144 PRO A C 1
ATOM 1099 O O . PRO A 1 144 ? -18.442 5.606 7.414 1.00 94.00 144 PRO A O 1
ATOM 1102 N N . GLU A 1 145 ? -17.606 7.413 8.444 1.00 93.44 145 GLU A N 1
ATOM 1103 C CA . GLU A 1 145 ? -17.900 8.377 7.375 1.00 93.44 145 GLU A CA 1
ATOM 1104 C C . GLU A 1 145 ? -16.660 8.665 6.516 1.00 93.44 145 GLU A C 1
ATOM 1106 O O . GLU A 1 145 ? -16.772 9.079 5.357 1.00 93.44 145 GLU A O 1
ATOM 1111 N N . SER A 1 146 ? -15.467 8.436 7.068 1.00 93.75 146 SER A N 1
ATOM 1112 C CA . SER A 1 146 ? -14.187 8.593 6.382 1.00 93.75 146 SER A CA 1
ATOM 1113 C C . SER A 1 146 ? -13.211 7.470 6.726 1.00 93.75 146 SER A C 1
ATOM 1115 O O . SER A 1 146 ? -13.097 7.038 7.877 1.00 93.75 146 SER A O 1
ATOM 1117 N N . MET A 1 147 ? -12.485 7.003 5.713 1.00 95.50 147 MET A N 1
ATOM 1118 C CA . MET A 1 147 ? -11.469 5.973 5.847 1.00 95.50 147 MET A CA 1
ATOM 1119 C C . MET A 1 147 ? -10.182 6.384 5.136 1.00 95.50 147 MET A C 1
ATOM 1121 O O . MET A 1 147 ? -10.163 6.638 3.932 1.00 95.50 147 MET A O 1
ATOM 1125 N N . LEU A 1 148 ? -9.098 6.428 5.901 1.00 96.12 148 LEU A N 1
ATOM 1126 C CA . LEU A 1 148 ? -7.753 6.668 5.411 1.00 96.12 148 LEU A CA 1
ATOM 1127 C C . LEU A 1 148 ? -7.070 5.326 5.144 1.00 96.12 148 LEU A C 1
ATOM 1129 O O . LEU A 1 148 ? -6.878 4.535 6.065 1.00 96.12 148 LEU A O 1
ATOM 1133 N N . ILE A 1 149 ? -6.711 5.064 3.893 1.00 97.25 149 ILE A N 1
ATOM 1134 C CA . ILE A 1 149 ? -6.075 3.818 3.467 1.00 97.25 149 ILE A CA 1
ATOM 1135 C C . ILE A 1 149 ? -4.574 4.042 3.329 1.00 97.25 149 ILE A C 1
ATOM 1137 O O . ILE A 1 149 ? -4.131 4.875 2.535 1.00 97.25 149 ILE A O 1
ATOM 1141 N N . VAL A 1 150 ? -3.801 3.260 4.074 1.00 97.62 150 VAL A N 1
ATOM 1142 C CA . VAL A 1 150 ? -2.342 3.225 4.004 1.00 97.62 150 VAL A CA 1
ATOM 1143 C C . VAL A 1 150 ? -1.907 1.845 3.531 1.00 97.62 150 VAL A C 1
ATOM 1145 O O . VAL A 1 150 ? -2.331 0.828 4.079 1.00 97.62 150 VAL A O 1
ATOM 1148 N N . GLN A 1 151 ? -1.070 1.815 2.501 1.00 96.88 151 GLN A N 1
ATOM 1149 C CA . GLN A 1 151 ? -0.555 0.599 1.883 1.00 96.88 151 GLN A CA 1
ATOM 1150 C C . GLN A 1 151 ? 0.834 0.871 1.284 1.00 96.88 151 GLN A C 1
ATOM 1152 O O . GLN A 1 151 ? 1.221 2.028 1.101 1.00 96.88 151 GLN A O 1
ATOM 1157 N N . ASP A 1 152 ? 1.570 -0.199 0.974 1.00 97.12 152 ASP A N 1
ATOM 1158 C CA . ASP A 1 152 ? 2.681 -0.194 0.016 1.00 97.12 152 ASP A CA 1
ATOM 1159 C C . ASP A 1 152 ? 2.351 0.706 -1.199 1.00 97.12 152 ASP A C 1
ATOM 1161 O O . ASP A 1 152 ? 1.350 0.448 -1.882 1.00 97.12 152 ASP A O 1
ATOM 1165 N N . PRO A 1 153 ? 3.179 1.728 -1.506 1.00 97.56 153 PRO A N 1
ATOM 1166 C CA . PRO A 1 153 ? 2.916 2.656 -2.603 1.00 97.56 153 PRO A CA 1
ATOM 1167 C C . PRO A 1 153 ? 2.633 1.981 -3.949 1.00 97.56 153 PRO A C 1
ATOM 1169 O O . PRO A 1 153 ? 1.803 2.459 -4.709 1.00 97.56 153 PRO A O 1
ATOM 1172 N N . THR A 1 154 ? 3.253 0.843 -4.258 1.00 97.00 154 THR A N 1
ATOM 1173 C CA . THR A 1 154 ? 3.018 0.155 -5.537 1.00 97.00 154 THR A CA 1
ATOM 1174 C C . THR A 1 154 ? 1.608 -0.431 -5.644 1.00 97.00 154 THR A C 1
ATOM 1176 O O . THR A 1 154 ? 1.107 -0.605 -6.748 1.00 97.00 154 THR A O 1
ATOM 1179 N N . MET A 1 155 ? 0.937 -0.702 -4.519 1.00 96.31 155 MET A N 1
ATOM 1180 C CA . MET A 1 155 ? -0.379 -1.354 -4.464 1.00 96.31 155 MET A CA 1
ATOM 1181 C C . MET A 1 155 ? -1.505 -0.435 -3.965 1.00 96.31 155 MET A C 1
ATOM 1183 O O . MET A 1 155 ? -2.658 -0.874 -3.861 1.00 96.31 155 MET A O 1
ATOM 1187 N N . SER A 1 156 ? -1.202 0.824 -3.637 1.00 97.56 156 SER A N 1
ATOM 1188 C CA . SER A 1 156 ? -2.141 1.761 -3.009 1.00 97.56 156 SER A CA 1
ATOM 1189 C C . SER A 1 156 ? -3.396 1.992 -3.838 1.00 97.56 156 SER A C 1
ATOM 1191 O O . SER A 1 156 ? -4.500 1.793 -3.326 1.00 97.56 156 SER A O 1
ATOM 1193 N N . ARG A 1 157 ? -3.262 2.319 -5.131 1.00 98.19 157 ARG A N 1
ATOM 1194 C CA . ARG A 1 157 ? -4.424 2.552 -6.006 1.00 98.19 157 ARG A CA 1
ATOM 1195 C C . ARG A 1 157 ? -5.364 1.349 -6.069 1.00 98.19 157 ARG A C 1
ATOM 1197 O O . ARG A 1 157 ? -6.568 1.495 -5.864 1.00 98.19 157 ARG A O 1
ATOM 1204 N N . ARG A 1 158 ? -4.819 0.148 -6.299 1.00 97.88 158 ARG A N 1
ATOM 1205 C CA . ARG A 1 158 ? -5.615 -1.090 -6.362 1.00 97.88 158 ARG A CA 1
ATOM 1206 C C . ARG A 1 158 ? -6.279 -1.403 -5.026 1.00 97.88 158 ARG A C 1
ATOM 1208 O O . ARG A 1 158 ? -7.405 -1.898 -5.001 1.00 97.88 158 ARG A O 1
ATOM 1215 N N . THR A 1 159 ? -5.599 -1.107 -3.923 1.00 97.69 159 THR A N 1
ATOM 1216 C CA . THR A 1 159 ? -6.152 -1.290 -2.579 1.00 97.69 159 THR A CA 1
ATOM 1217 C C . THR A 1 159 ? -7.348 -0.371 -2.366 1.00 97.69 159 THR A C 1
ATOM 1219 O O . THR A 1 159 ? -8.414 -0.868 -2.018 1.00 97.69 159 THR A O 1
ATOM 1222 N N . VAL A 1 160 ? -7.242 0.927 -2.670 1.00 97.81 160 VAL A N 1
ATOM 1223 C CA . VAL A 1 160 ? -8.390 1.847 -2.557 1.00 97.81 160 VAL A CA 1
ATOM 1224 C C . VAL A 1 160 ? -9.562 1.393 -3.427 1.00 97.81 160 VAL A C 1
ATOM 1226 O O . VAL A 1 160 ? -10.670 1.267 -2.914 1.00 97.81 160 VAL A O 1
ATOM 1229 N N . ALA A 1 161 ? -9.314 1.017 -4.685 1.00 98.00 161 ALA A N 1
ATOM 1230 C CA . ALA A 1 161 ? -10.360 0.507 -5.575 1.00 98.00 161 ALA A CA 1
ATOM 1231 C C . ALA A 1 161 ? -11.023 -0.792 -5.049 1.00 98.00 161 ALA A C 1
ATOM 1233 O O . ALA A 1 161 ? -12.207 -1.048 -5.290 1.00 98.00 161 ALA A O 1
ATOM 1234 N N . SER A 1 162 ? -10.282 -1.615 -4.295 1.00 97.88 162 SER A N 1
ATOM 1235 C CA . SER A 1 162 ? -10.816 -2.805 -3.611 1.00 97.88 162 SER A CA 1
ATOM 1236 C C . SER A 1 162 ? -11.709 -2.426 -2.421 1.00 97.88 162 SER A C 1
ATOM 1238 O O . SER A 1 162 ? -12.772 -3.021 -2.227 1.00 97.88 162 SER A O 1
ATOM 1240 N N . PHE A 1 163 ? -11.318 -1.414 -1.641 1.00 97.56 163 PHE A N 1
ATOM 1241 C CA . PHE A 1 163 ? -12.126 -0.880 -0.540 1.00 97.56 163 PHE A CA 1
ATOM 1242 C C . PHE A 1 163 ? -13.417 -0.231 -1.053 1.00 97.56 163 PHE A C 1
ATOM 1244 O O . PHE A 1 163 ? -14.499 -0.573 -0.579 1.00 97.56 163 PHE A O 1
ATOM 1251 N N . GLU A 1 164 ? -13.349 0.602 -2.088 1.00 96.94 164 GLU A N 1
ATOM 1252 C CA . GLU A 1 164 ? -14.536 1.184 -2.726 1.00 96.94 164 GLU A CA 1
ATOM 1253 C C . GLU A 1 164 ? -15.520 0.102 -3.192 1.00 96.94 164 GLU A C 1
ATOM 1255 O O . GLU A 1 164 ? -16.729 0.202 -2.967 1.00 96.94 164 GLU A O 1
ATOM 1260 N N . LYS A 1 165 ? -15.006 -0.996 -3.764 1.00 96.69 165 LYS A N 1
ATOM 1261 C CA . LYS A 1 165 ? -15.825 -2.145 -4.163 1.00 96.69 165 LYS A CA 1
ATOM 1262 C C . LYS A 1 165 ? -16.500 -2.808 -2.961 1.00 96.69 165 LYS A C 1
ATOM 1264 O O . LYS A 1 165 ? -17.724 -2.992 -2.974 1.00 96.69 165 LYS A O 1
ATOM 1269 N N . ALA A 1 166 ? -15.730 -3.156 -1.928 1.00 96.12 166 ALA A N 1
ATOM 1270 C CA . ALA A 1 166 ? -16.229 -3.841 -0.733 1.00 96.12 166 ALA A CA 1
ATOM 1271 C C . ALA A 1 166 ? -17.298 -3.015 0.010 1.00 96.12 166 ALA A C 1
ATOM 1273 O O . ALA A 1 166 ? -18.270 -3.566 0.541 1.00 96.12 166 ALA A O 1
ATOM 1274 N N . PHE A 1 167 ? -17.162 -1.689 -0.004 1.00 95.88 167 PHE A N 1
ATOM 1275 C CA . PHE A 1 167 ? -18.055 -0.742 0.661 1.00 95.88 167 PHE A CA 1
ATOM 1276 C C . PHE A 1 167 ? -19.072 -0.070 -0.273 1.00 95.88 167 PHE A C 1
ATOM 1278 O O . PHE A 1 167 ? -19.765 0.845 0.156 1.00 95.88 167 PHE A O 1
ATOM 1285 N N . SER A 1 168 ? -19.256 -0.554 -1.503 1.00 92.19 168 SER A N 1
ATOM 1286 C CA . SER A 1 168 ? -20.164 0.041 -2.507 1.00 92.19 168 SER A CA 1
ATOM 1287 C C . SER A 1 168 ? -21.623 0.264 -2.052 1.00 92.19 168 SER A C 1
ATOM 1289 O O . SER A 1 168 ? -22.331 1.088 -2.628 1.00 92.19 168 SER A O 1
ATOM 1291 N N . GLY A 1 169 ? -22.082 -0.417 -0.994 1.00 87.31 169 GLY A N 1
ATOM 1292 C CA . GLY A 1 169 ? -23.383 -0.166 -0.356 1.00 87.31 169 GLY A CA 1
ATOM 1293 C C . GLY A 1 169 ? -23.454 1.086 0.540 1.00 87.31 169 GLY A C 1
ATOM 1294 O O . GLY A 1 169 ? -24.551 1.510 0.892 1.00 87.31 169 GLY A O 1
ATOM 1295 N N . GLN A 1 170 ? -22.321 1.694 0.907 1.00 86.62 170 GLN A N 1
ATOM 1296 C CA . GLN A 1 170 ? -22.213 2.850 1.807 1.00 86.62 170 GLN A CA 1
ATOM 1297 C C . GLN A 1 170 ? -21.844 4.118 1.024 1.00 86.62 170 GLN A C 1
ATOM 1299 O O . GLN A 1 170 ? -20.691 4.532 0.967 1.00 86.62 170 GLN A O 1
ATOM 1304 N N . ARG A 1 171 ? -22.845 4.761 0.415 1.00 77.06 171 ARG A N 1
ATOM 1305 C CA . ARG A 1 171 ? -22.643 5.858 -0.555 1.00 77.06 171 ARG A CA 1
ATOM 1306 C C . ARG A 1 171 ? -21.988 7.131 0.002 1.00 77.06 171 ARG A C 1
ATOM 1308 O O . ARG A 1 171 ? -21.576 7.971 -0.788 1.00 77.06 171 ARG A O 1
ATOM 1315 N N . THR A 1 172 ? -21.953 7.311 1.321 1.00 87.44 172 THR A N 1
ATOM 1316 C CA . THR A 1 172 ? -21.412 8.513 1.981 1.00 87.44 172 THR A CA 1
ATOM 1317 C C . THR A 1 172 ? -19.994 8.332 2.519 1.00 87.44 172 THR A C 1
ATOM 1319 O O . THR A 1 172 ? -19.381 9.324 2.911 1.00 87.44 172 THR A O 1
ATOM 1322 N N . LEU A 1 173 ? -19.479 7.097 2.552 1.00 94.00 173 LEU A N 1
ATOM 1323 C CA . LEU A 1 173 ? -18.135 6.804 3.041 1.00 94.00 173 LEU A CA 1
ATOM 1324 C C . LEU A 1 173 ? -17.094 7.367 2.069 1.00 94.00 173 LEU A C 1
ATOM 1326 O O . LEU A 1 173 ? -17.098 7.041 0.883 1.00 94.00 173 LEU A O 1
ATOM 1330 N N . ARG A 1 174 ? -16.197 8.211 2.581 1.00 93.38 174 ARG A N 1
ATOM 1331 C CA . ARG A 1 174 ? -15.083 8.781 1.815 1.00 93.38 174 ARG A CA 1
ATOM 1332 C C . ARG A 1 174 ? -13.813 7.971 2.031 1.00 93.38 174 ARG A C 1
ATOM 1334 O O . ARG A 1 174 ? -13.422 7.753 3.175 1.00 93.38 174 ARG A O 1
ATOM 1341 N N . PHE A 1 175 ? -13.146 7.603 0.944 1.00 94.56 175 PHE A N 1
ATOM 1342 C CA . PHE A 1 175 ? -11.821 6.993 0.976 1.00 94.56 175 PHE A CA 1
ATOM 1343 C C . PHE A 1 175 ? -10.759 8.028 0.619 1.00 94.56 175 PHE A C 1
ATOM 1345 O O . PHE A 1 175 ? -10.911 8.760 -0.357 1.00 94.56 175 PHE A O 1
ATOM 1352 N N . THR A 1 176 ? -9.679 8.059 1.394 1.00 94.88 176 THR A N 1
ATOM 1353 C CA . THR A 1 176 ? -8.484 8.854 1.095 1.00 94.88 176 THR A CA 1
ATOM 1354 C C . THR A 1 176 ? -7.273 7.938 1.131 1.00 94.88 176 THR A C 1
ATOM 1356 O O . THR A 1 176 ? -7.107 7.177 2.081 1.00 94.88 176 THR A O 1
ATOM 1359 N N . SER A 1 177 ? -6.413 8.005 0.120 1.00 95.44 177 SER A N 1
ATOM 1360 C CA . SER A 1 177 ? -5.155 7.261 0.096 1.00 95.44 177 SER A CA 1
ATOM 1361 C C . SER A 1 177 ? -4.003 8.069 0.685 1.00 95.44 177 SER A C 1
ATOM 1363 O O . SER A 1 177 ? -3.801 9.238 0.343 1.00 95.44 177 SER A O 1
ATOM 1365 N N . TRP A 1 178 ? -3.209 7.420 1.534 1.00 95.44 178 TRP A N 1
ATOM 1366 C CA . TRP A 1 178 ? -1.965 7.962 2.060 1.00 95.44 178 TRP A CA 1
ATOM 1367 C C . TRP A 1 178 ? -0.886 6.873 2.107 1.00 95.44 178 TRP A C 1
ATOM 1369 O O . TRP A 1 178 ? -0.675 6.258 3.148 1.00 95.44 178 TRP A O 1
ATOM 1379 N N . PRO A 1 179 ? -0.143 6.638 1.010 1.00 94.81 179 PRO A N 1
ATOM 1380 C CA . PRO A 1 179 ? 0.980 5.690 0.971 1.00 94.81 179 PRO A CA 1
ATOM 1381 C C . PRO A 1 179 ? 2.191 6.142 1.802 1.00 94.81 179 PRO A C 1
ATOM 1383 O O . PRO A 1 179 ? 3.211 5.461 1.843 1.00 94.81 179 PRO A O 1
ATOM 1386 N N . THR A 1 180 ? 2.107 7.314 2.442 1.00 93.81 180 THR A N 1
ATOM 1387 C CA . THR A 1 180 ? 3.141 7.988 3.246 1.00 93.81 180 THR A CA 1
ATOM 1388 C C . THR A 1 180 ? 4.348 8.538 2.473 1.00 93.81 180 THR A C 1
ATOM 1390 O O . THR A 1 180 ? 4.987 9.483 2.950 1.00 93.81 180 THR A O 1
ATOM 1393 N N . PHE A 1 181 ? 4.628 8.031 1.273 1.00 94.75 181 PHE A N 1
ATOM 1394 C CA . PHE A 1 181 ? 5.594 8.575 0.317 1.00 94.75 181 PHE A CA 1
ATOM 1395 C C . PHE A 1 181 ? 5.280 8.092 -1.109 1.00 94.75 181 PHE A C 1
ATOM 1397 O O . PHE A 1 181 ? 4.459 7.196 -1.302 1.00 94.75 181 PHE A O 1
ATOM 1404 N N . VAL A 1 182 ? 5.948 8.683 -2.100 1.00 95.50 182 VAL A N 1
ATOM 1405 C CA . VAL A 1 182 ? 5.932 8.222 -3.496 1.00 95.50 182 VAL A CA 1
ATOM 1406 C C . VAL A 1 182 ? 7.356 7.787 -3.849 1.00 95.50 182 VAL A C 1
ATOM 1408 O O . VAL A 1 182 ? 8.260 8.620 -3.737 1.00 95.50 182 VAL A O 1
ATOM 1411 N N . PRO A 1 183 ? 7.596 6.513 -4.215 1.00 96.00 183 PRO A N 1
ATOM 1412 C CA . PRO A 1 183 ? 8.927 6.058 -4.581 1.00 96.00 183 PRO A CA 1
ATOM 1413 C C . PRO A 1 183 ? 9.355 6.714 -5.890 1.00 96.00 183 PRO A C 1
ATOM 1415 O O . PRO A 1 183 ? 8.569 6.820 -6.831 1.00 96.00 183 PRO A O 1
ATOM 1418 N N . LYS A 1 184 ? 10.615 7.135 -5.943 1.00 96.50 184 LYS A N 1
ATOM 1419 C CA . LYS A 1 184 ? 11.230 7.702 -7.137 1.00 96.50 184 LYS A CA 1
ATOM 1420 C C . LYS A 1 184 ? 12.549 7.013 -7.416 1.00 96.50 184 LYS A C 1
ATOM 1422 O O . LYS A 1 184 ? 13.255 6.595 -6.499 1.00 96.50 184 LYS A O 1
ATOM 1427 N N . VAL A 1 185 ? 12.875 6.912 -8.692 1.00 95.44 185 VAL A N 1
ATOM 1428 C CA . VAL A 1 185 ? 14.148 6.410 -9.191 1.00 95.44 185 VAL A CA 1
ATOM 1429 C C . VAL A 1 185 ? 14.797 7.447 -10.093 1.00 95.44 185 VAL A C 1
ATOM 1431 O O . VAL A 1 185 ? 14.135 8.298 -10.690 1.00 95.44 185 VAL A O 1
ATOM 1434 N N . ARG A 1 186 ? 16.116 7.373 -10.199 1.00 94.62 186 ARG A N 1
ATOM 1435 C CA . ARG A 1 186 ? 16.929 8.224 -11.068 1.00 94.62 186 ARG A CA 1
ATOM 1436 C C . ARG A 1 186 ? 18.062 7.410 -11.672 1.00 94.62 186 ARG A C 1
ATOM 1438 O O . ARG A 1 186 ? 18.365 6.310 -11.209 1.00 94.62 186 ARG A O 1
ATOM 1445 N N . LEU A 1 187 ? 18.694 7.967 -12.697 1.00 89.44 187 LEU A N 1
ATOM 1446 C CA . LEU A 1 187 ? 19.946 7.433 -13.217 1.00 89.44 187 LEU A CA 1
ATOM 1447 C C . LEU A 1 187 ? 21.127 8.069 -12.485 1.00 89.44 187 LEU A C 1
ATOM 1449 O O . LEU A 1 187 ? 21.218 9.290 -12.365 1.00 89.44 187 LEU A O 1
ATOM 1453 N N . GLU A 1 188 ? 22.047 7.228 -12.032 1.00 86.88 188 GLU A N 1
ATOM 1454 C CA . GLU A 1 188 ? 23.318 7.616 -11.432 1.00 86.88 188 GLU A CA 1
ATOM 1455 C C . GLU A 1 188 ? 24.425 6.730 -12.000 1.00 86.88 188 GLU A C 1
ATOM 1457 O O . GLU A 1 188 ? 24.373 5.508 -11.881 1.00 86.88 188 GLU A O 1
ATOM 1462 N N . GLY A 1 189 ? 25.402 7.328 -12.689 1.00 81.62 189 GLY A N 1
ATOM 1463 C CA . GLY A 1 189 ? 26.487 6.567 -13.324 1.00 81.62 189 GLY A CA 1
ATOM 1464 C C . GLY A 1 189 ? 25.997 5.489 -14.303 1.00 81.62 189 GLY A C 1
ATOM 1465 O O . GLY A 1 189 ? 26.579 4.412 -14.369 1.00 81.62 189 GLY A O 1
ATOM 1466 N N . GLY A 1 190 ? 24.883 5.740 -15.004 1.00 78.12 190 GLY A N 1
ATOM 1467 C CA . GLY A 1 190 ? 24.255 4.777 -15.918 1.00 78.12 190 GLY A CA 1
ATOM 1468 C C . GLY A 1 190 ? 23.463 3.656 -15.234 1.00 78.12 190 GLY A C 1
ATOM 1469 O O . GLY A 1 190 ? 22.906 2.804 -15.921 1.00 78.12 190 GLY A O 1
ATOM 1470 N N . ARG A 1 191 ? 23.374 3.651 -13.899 1.00 80.94 191 ARG A N 1
ATOM 1471 C CA . ARG A 1 191 ? 22.605 2.670 -13.126 1.00 80.94 191 ARG A CA 1
ATOM 1472 C C . ARG A 1 191 ? 21.323 3.292 -12.599 1.00 80.94 191 ARG A C 1
ATOM 1474 O O . ARG A 1 191 ? 21.299 4.456 -12.204 1.00 80.94 191 ARG A O 1
ATOM 1481 N N . LEU A 1 192 ? 20.258 2.499 -12.581 1.00 84.69 192 LEU A N 1
ATOM 1482 C CA . LEU A 1 192 ? 19.020 2.878 -11.917 1.00 84.69 192 LEU A CA 1
ATOM 1483 C C . LEU A 1 192 ? 19.226 2.777 -10.403 1.00 84.69 192 LEU A C 1
ATOM 1485 O O . LEU A 1 192 ? 19.662 1.737 -9.912 1.00 84.69 192 LEU A O 1
ATOM 1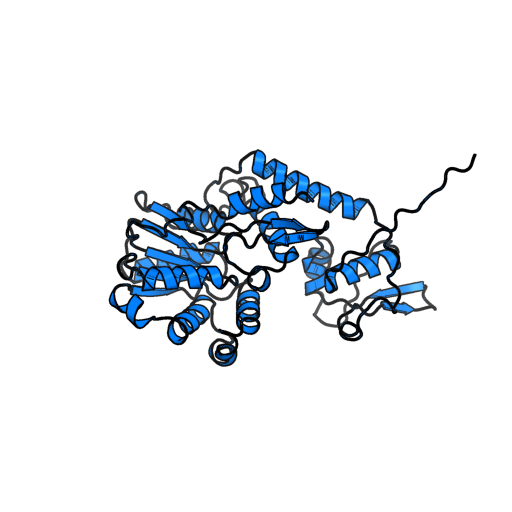489 N N . VAL A 1 193 ? 18.913 3.844 -9.677 1.00 90.12 193 VAL A N 1
ATOM 1490 C CA . VAL A 1 193 ? 18.984 3.910 -8.211 1.00 90.12 193 VAL A CA 1
ATOM 1491 C C . VAL A 1 193 ? 17.731 4.584 -7.664 1.00 90.12 193 VAL A C 1
ATOM 1493 O O . VAL A 1 193 ? 17.056 5.320 -8.388 1.00 90.12 193 VAL A O 1
ATOM 1496 N N . TYR A 1 194 ? 17.415 4.355 -6.390 1.00 95.25 194 TYR A N 1
ATOM 1497 C CA . TYR A 1 194 ? 16.364 5.124 -5.729 1.00 95.25 194 TYR A CA 1
ATOM 1498 C C . TYR A 1 194 ? 16.787 6.580 -5.528 1.00 95.25 194 TYR A C 1
ATOM 1500 O O . TYR A 1 194 ? 17.950 6.900 -5.280 1.00 95.25 194 TYR A O 1
ATOM 1508 N N . ASP A 1 195 ? 15.808 7.466 -5.630 1.00 94.31 195 ASP A N 1
ATOM 1509 C CA . ASP A 1 195 ? 15.911 8.836 -5.165 1.00 94.31 195 ASP A CA 1
ATOM 1510 C C . ASP A 1 195 ? 15.496 8.878 -3.685 1.00 94.31 195 ASP A C 1
ATOM 1512 O O . ASP A 1 195 ? 14.325 8.728 -3.334 1.00 94.31 195 ASP A O 1
ATOM 1516 N N . GLU A 1 196 ? 16.483 9.072 -2.812 1.00 92.00 196 GLU A N 1
ATOM 1517 C CA . GLU A 1 196 ? 16.307 9.116 -1.358 1.00 92.00 196 GLU A CA 1
ATOM 1518 C C . GLU A 1 196 ? 15.834 10.493 -0.849 1.00 92.00 196 GLU A C 1
ATOM 1520 O O . GLU A 1 196 ? 15.786 10.724 0.359 1.00 92.00 196 GLU A O 1
ATOM 1525 N N . SER A 1 197 ? 15.432 11.421 -1.732 1.00 86.94 197 SER A N 1
ATOM 1526 C CA . SER A 1 197 ? 14.900 12.749 -1.361 1.00 86.94 197 SER A CA 1
ATOM 1527 C C . SER A 1 197 ? 13.689 12.695 -0.420 1.00 86.94 197 SER A C 1
ATOM 1529 O O . SER A 1 197 ? 13.420 13.658 0.299 1.00 86.94 197 SER A O 1
ATOM 1531 N N . ALA A 1 198 ? 12.976 11.565 -0.376 1.00 80.94 198 ALA A N 1
ATOM 1532 C CA . ALA A 1 198 ? 11.898 11.303 0.577 1.00 80.94 198 ALA A CA 1
ATOM 1533 C C . ALA A 1 198 ? 12.378 10.995 2.016 1.00 80.94 198 ALA A C 1
ATOM 1535 O O . ALA A 1 198 ? 11.540 10.816 2.902 1.00 80.94 198 ALA A O 1
ATOM 1536 N N . GLY A 1 199 ? 13.694 10.929 2.258 1.00 88.12 199 GLY A N 1
ATOM 1537 C CA . GLY A 1 199 ? 14.291 10.621 3.562 1.00 88.12 199 GLY A CA 1
ATOM 1538 C C . GLY A 1 199 ? 14.208 9.144 3.952 1.00 88.12 199 GLY A C 1
ATOM 1539 O O . GLY A 1 199 ? 14.231 8.829 5.140 1.00 88.12 199 GLY A O 1
ATOM 1540 N N . ILE A 1 200 ? 14.063 8.249 2.972 1.00 92.81 200 ILE A N 1
ATOM 1541 C CA . ILE A 1 200 ? 14.034 6.798 3.171 1.00 92.81 200 ILE A CA 1
ATOM 1542 C C . ILE A 1 200 ? 15.236 6.206 2.443 1.00 92.81 200 ILE A C 1
ATOM 1544 O O . ILE A 1 200 ? 15.372 6.387 1.235 1.00 92.81 200 ILE A O 1
ATOM 1548 N N . GLU A 1 201 ? 16.080 5.497 3.185 1.00 93.75 201 GLU A N 1
ATOM 1549 C CA . GLU A 1 201 ? 17.240 4.795 2.639 1.00 93.75 201 GLU A CA 1
ATOM 1550 C C . GLU A 1 201 ? 16.809 3.692 1.663 1.00 93.75 201 GLU A C 1
ATOM 1552 O O . GLU A 1 201 ? 15.882 2.922 1.936 1.00 93.75 201 GLU A O 1
ATOM 1557 N N . ALA A 1 202 ? 17.526 3.559 0.550 1.00 92.31 202 ALA A N 1
ATOM 1558 C CA . ALA A 1 202 ? 17.294 2.562 -0.488 1.00 92.31 202 ALA A CA 1
ATOM 1559 C C . ALA A 1 202 ? 17.336 1.120 0.047 1.00 92.31 202 ALA A C 1
ATOM 1561 O O . ALA A 1 202 ? 16.617 0.258 -0.455 1.00 92.31 202 ALA A O 1
ATOM 1562 N N . SER A 1 203 ? 18.137 0.865 1.087 1.00 91.06 203 SER A N 1
ATOM 1563 C CA . SER A 1 203 ? 18.234 -0.422 1.798 1.00 91.06 203 SER A CA 1
ATOM 1564 C C . SER A 1 203 ? 16.920 -0.849 2.463 1.00 91.06 203 SER A C 1
ATOM 1566 O O . SER A 1 203 ? 16.710 -2.032 2.716 1.00 91.06 203 SER A O 1
ATOM 1568 N N . ARG A 1 204 ? 16.031 0.114 2.732 1.00 94.38 204 ARG A N 1
ATOM 1569 C CA . ARG A 1 204 ? 14.735 -0.074 3.396 1.00 94.38 204 ARG A CA 1
ATOM 1570 C C . ARG A 1 204 ? 13.555 -0.075 2.427 1.00 94.38 204 ARG A C 1
ATOM 1572 O O . ARG A 1 204 ? 12.400 -0.131 2.853 1.00 94.38 204 ARG A O 1
ATOM 1579 N N . LEU A 1 205 ? 13.845 0.032 1.135 1.00 94.62 205 LEU A N 1
ATOM 1580 C CA . LEU A 1 205 ? 12.887 -0.084 0.047 1.00 94.62 205 LEU A CA 1
ATOM 1581 C C . LEU A 1 205 ? 12.992 -1.476 -0.586 1.00 94.62 205 LEU A C 1
ATOM 1583 O O . LEU A 1 205 ? 13.844 -2.293 -0.235 1.00 94.62 205 LEU A O 1
ATOM 1587 N N . TRP A 1 206 ? 12.119 -1.774 -1.545 1.00 91.56 206 TRP A N 1
ATOM 1588 C CA . TRP A 1 206 ? 12.231 -3.013 -2.308 1.00 91.56 206 TRP A CA 1
ATOM 1589 C C . TRP A 1 206 ? 13.584 -3.067 -3.026 1.00 91.56 206 TRP A C 1
ATOM 1591 O O . TRP A 1 206 ? 14.062 -2.063 -3.551 1.00 91.56 206 TRP A O 1
ATOM 1601 N N . ARG A 1 207 ? 14.146 -4.260 -3.214 1.00 86.69 207 ARG A N 1
ATOM 1602 C CA . ARG A 1 207 ? 15.178 -4.437 -4.247 1.00 86.69 207 ARG A CA 1
ATOM 1603 C C . ARG A 1 207 ? 14.623 -3.969 -5.598 1.00 86.69 207 ARG A C 1
ATOM 1605 O O . ARG A 1 207 ? 13.487 -4.308 -5.930 1.00 86.69 207 ARG A O 1
ATOM 1612 N N . LEU A 1 208 ? 15.415 -3.244 -6.390 1.00 83.81 208 LEU A N 1
ATOM 1613 C CA . LEU A 1 208 ? 14.940 -2.629 -7.642 1.00 83.81 208 LEU A CA 1
ATOM 1614 C C . LEU A 1 208 ? 14.186 -3.596 -8.577 1.00 83.81 208 LEU A C 1
ATOM 1616 O O . LEU A 1 208 ? 13.096 -3.236 -9.010 1.00 83.81 208 LEU A O 1
ATOM 1620 N N . PRO A 1 209 ? 14.637 -4.843 -8.824 1.00 81.44 209 PRO A N 1
ATOM 1621 C CA . PRO A 1 209 ? 13.865 -5.767 -9.662 1.00 81.44 209 PRO A CA 1
ATOM 1622 C C . PRO A 1 209 ? 12.498 -6.136 -9.083 1.00 81.44 209 PRO A C 1
ATOM 1624 O O . PRO A 1 209 ? 11.539 -6.336 -9.823 1.00 81.44 209 PRO A O 1
ATOM 1627 N N . ARG A 1 210 ? 12.377 -6.197 -7.750 1.00 81.94 210 ARG A N 1
ATOM 1628 C CA . ARG A 1 210 ? 11.086 -6.427 -7.095 1.00 81.94 210 ARG A CA 1
ATOM 1629 C C . ARG A 1 210 ? 10.166 -5.224 -7.281 1.00 81.94 210 ARG A C 1
ATOM 1631 O O . ARG A 1 210 ? 8.999 -5.428 -7.594 1.00 81.94 210 ARG A O 1
ATOM 1638 N N . PHE A 1 211 ? 10.688 -4.009 -7.121 1.00 89.44 211 PHE A N 1
ATOM 1639 C CA . PHE A 1 211 ? 9.938 -2.778 -7.370 1.00 89.44 211 PHE A CA 1
ATOM 1640 C C . PHE A 1 211 ? 9.441 -2.697 -8.814 1.00 89.44 211 PHE A C 1
ATOM 1642 O O . PHE A 1 211 ? 8.245 -2.527 -9.028 1.00 89.44 211 PHE A O 1
ATOM 1649 N N . LEU A 1 212 ? 10.319 -2.921 -9.797 1.00 86.81 212 LEU A N 1
ATOM 1650 C CA . LEU A 1 212 ? 9.942 -2.924 -11.213 1.00 86.81 212 LEU A CA 1
ATOM 1651 C C . LEU A 1 212 ? 8.883 -3.991 -11.514 1.00 86.81 212 LEU A C 1
ATOM 1653 O O . LEU A 1 212 ? 7.876 -3.684 -12.144 1.00 86.81 212 LEU A O 1
ATOM 1657 N N . GLY A 1 213 ? 9.047 -5.214 -11.000 1.00 82.75 213 GLY A N 1
ATOM 1658 C CA . GLY A 1 213 ? 8.055 -6.279 -11.177 1.00 82.75 213 GLY A CA 1
ATOM 1659 C C . GLY A 1 213 ? 6.698 -5.972 -10.529 1.00 82.75 213 GLY A C 1
ATOM 1660 O O . GLY A 1 213 ? 5.657 -6.354 -11.064 1.00 82.75 213 GLY A O 1
ATOM 1661 N N . LEU A 1 214 ? 6.681 -5.265 -9.393 1.00 86.88 214 LEU A N 1
ATOM 1662 C CA . LEU A 1 214 ? 5.443 -4.784 -8.773 1.00 86.88 214 LEU A CA 1
ATOM 1663 C C . LEU A 1 214 ? 4.780 -3.721 -9.649 1.00 86.88 214 LEU A C 1
ATOM 1665 O O . LEU A 1 214 ? 3.636 -3.905 -10.053 1.00 86.88 214 LEU A O 1
ATOM 1669 N N . VAL A 1 215 ? 5.513 -2.665 -10.001 1.00 90.81 215 VAL A N 1
ATOM 1670 C CA . VAL A 1 215 ? 5.006 -1.551 -10.810 1.00 90.81 215 VAL A CA 1
ATOM 1671 C C . VAL A 1 215 ? 4.470 -2.043 -12.159 1.00 90.81 215 VAL A C 1
ATOM 1673 O O . VAL A 1 215 ? 3.333 -1.745 -12.523 1.00 90.81 215 VAL A O 1
ATOM 1676 N N . MET A 1 216 ? 5.235 -2.880 -12.864 1.00 92.00 216 MET A N 1
ATOM 1677 C CA . MET A 1 216 ? 4.832 -3.441 -14.156 1.00 92.00 216 MET A CA 1
ATOM 1678 C C . MET A 1 216 ? 3.661 -4.417 -14.050 1.00 92.00 216 MET A C 1
ATOM 1680 O O . MET A 1 216 ? 2.855 -4.500 -14.976 1.00 92.00 216 MET A O 1
ATOM 1684 N N . GLY A 1 217 ? 3.547 -5.142 -12.935 1.00 90.56 217 GLY A N 1
ATOM 1685 C CA . GLY A 1 217 ? 2.459 -6.086 -12.697 1.00 90.56 217 GLY A CA 1
ATOM 1686 C C . GLY A 1 217 ? 1.145 -5.431 -12.267 1.00 90.56 217 GLY A C 1
ATOM 1687 O O . GLY A 1 217 ? 0.086 -6.025 -12.462 1.00 90.56 217 GLY A O 1
ATOM 1688 N N . GLU A 1 218 ? 1.182 -4.233 -11.683 1.00 95.06 218 GLU A N 1
ATOM 1689 C CA . GLU A 1 218 ? -0.013 -3.544 -11.184 1.00 95.06 218 GLU A CA 1
ATOM 1690 C C . GLU A 1 218 ? -0.803 -2.835 -12.283 1.00 95.06 218 GLU A C 1
ATOM 1692 O O . GLU A 1 218 ? -2.032 -2.879 -12.247 1.00 95.06 218 GLU A O 1
ATOM 1697 N N . ILE A 1 219 ? -0.140 -2.255 -13.292 1.00 96.12 219 ILE A N 1
ATOM 1698 C CA . ILE A 1 219 ? -0.840 -1.560 -14.387 1.00 96.12 219 ILE A CA 1
ATOM 1699 C C . ILE A 1 219 ? -1.830 -2.490 -15.117 1.00 96.12 219 ILE A C 1
ATOM 1701 O O . ILE A 1 219 ? -3.007 -2.137 -15.177 1.00 96.12 219 ILE A O 1
ATOM 1705 N N . PRO A 1 220 ? -1.463 -3.712 -15.567 1.00 95.31 220 PRO A N 1
ATOM 1706 C CA . PRO A 1 220 ? -2.422 -4.630 -16.188 1.00 95.31 220 PRO A CA 1
ATOM 1707 C C . PRO A 1 220 ? -3.574 -5.037 -15.267 1.00 95.31 220 PRO A C 1
ATOM 1709 O O . PRO A 1 220 ? -4.678 -5.265 -15.740 1.00 95.31 220 PRO A O 1
ATOM 1712 N N . ARG A 1 221 ? -3.344 -5.120 -13.949 1.00 97.00 221 ARG A N 1
ATOM 1713 C CA . ARG A 1 221 ? -4.415 -5.426 -12.987 1.00 97.00 221 ARG A CA 1
ATOM 1714 C C . ARG A 1 221 ? -5.407 -4.273 -12.870 1.00 97.00 221 ARG A C 1
ATOM 1716 O O . ARG A 1 221 ? -6.576 -4.527 -12.617 1.00 97.00 221 ARG A O 1
ATOM 1723 N N . LEU A 1 222 ? -4.953 -3.030 -13.013 1.00 97.94 222 LEU A N 1
ATOM 1724 C CA . LEU A 1 222 ? -5.795 -1.838 -12.905 1.00 97.94 222 LEU A CA 1
ATOM 1725 C C . LEU A 1 222 ? -6.584 -1.526 -14.177 1.00 97.94 222 LEU A C 1
ATOM 1727 O O . LEU A 1 222 ? -7.593 -0.832 -14.082 1.00 97.94 222 LEU A O 1
ATOM 1731 N N . ARG A 1 223 ? -6.165 -2.041 -15.338 1.00 97.44 223 ARG A N 1
ATOM 1732 C CA . ARG A 1 223 ? -6.939 -1.916 -16.577 1.00 97.44 223 ARG A CA 1
ATOM 1733 C C . ARG A 1 223 ? -8.340 -2.488 -16.387 1.00 97.44 223 ARG A C 1
ATOM 1735 O O . ARG A 1 223 ? -8.529 -3.527 -15.756 1.00 97.44 223 ARG A O 1
ATOM 1742 N N . ASP A 1 224 ? -9.332 -1.801 -16.936 1.00 97.94 224 ASP A N 1
ATOM 1743 C CA . ASP A 1 224 ? -10.698 -2.310 -17.006 1.00 97.94 224 ASP A CA 1
ATOM 1744 C C . ASP A 1 224 ? -10.954 -2.895 -18.397 1.00 97.94 224 ASP A C 1
ATOM 1746 O O . ASP A 1 224 ? -11.664 -2.327 -19.229 1.00 97.94 224 ASP A O 1
ATOM 1750 N N . ASP A 1 225 ? -10.296 -4.019 -18.652 1.00 97.69 225 ASP A N 1
ATOM 1751 C CA . ASP A 1 225 ? -10.434 -4.861 -19.836 1.00 97.69 225 ASP A CA 1
ATOM 1752 C C . ASP A 1 225 ? -10.674 -6.322 -19.409 1.00 97.69 225 ASP A C 1
ATOM 1754 O O . ASP A 1 225 ? -10.880 -6.596 -18.228 1.00 97.69 225 ASP A O 1
ATOM 1758 N N . GLU A 1 226 ? -10.688 -7.255 -20.362 1.00 97.19 226 GLU A N 1
ATOM 1759 C CA . GLU A 1 226 ? -10.999 -8.673 -20.115 1.00 97.19 226 GLU A CA 1
ATOM 1760 C C . GLU A 1 226 ? -9.997 -9.367 -19.166 1.00 97.19 226 GLU A C 1
ATOM 1762 O O . GLU A 1 226 ? -10.370 -10.294 -18.445 1.00 97.19 226 GLU A O 1
ATOM 1767 N N . GLU A 1 227 ? -8.745 -8.899 -19.110 1.00 93.88 227 GLU A N 1
ATOM 1768 C CA . GLU A 1 227 ? -7.667 -9.504 -18.311 1.00 93.88 227 GLU A CA 1
ATOM 1769 C C . GLU A 1 227 ? -7.449 -8.798 -16.962 1.00 93.88 227 GLU A C 1
ATOM 1771 O O . GLU A 1 227 ? -6.910 -9.379 -16.005 1.00 93.88 227 GLU A O 1
ATOM 1776 N N . GLY A 1 228 ? -7.871 -7.539 -16.876 1.00 96.19 228 GLY A N 1
ATOM 1777 C CA . GLY A 1 228 ? -7.744 -6.697 -15.702 1.00 96.19 228 GLY A CA 1
ATOM 1778 C C . GLY A 1 228 ? -8.732 -7.016 -14.579 1.00 96.19 228 GLY A C 1
ATOM 1779 O O . GLY A 1 228 ? -9.567 -7.920 -14.648 1.00 96.19 228 GLY A O 1
ATOM 1780 N N . TYR A 1 229 ? -8.598 -6.314 -13.452 1.00 97.69 229 TYR A N 1
ATOM 1781 C CA . TYR A 1 229 ? -9.369 -6.611 -12.236 1.00 97.69 229 TYR A CA 1
ATOM 1782 C C . TYR A 1 229 ? -10.673 -5.813 -12.151 1.00 97.69 229 TYR A C 1
ATOM 1784 O O . TYR A 1 229 ? -11.469 -6.059 -11.238 1.00 97.69 229 TYR A O 1
ATOM 1792 N N . GLY A 1 230 ? -10.893 -4.874 -13.071 1.00 98.00 230 GLY A N 1
ATOM 1793 C CA . GLY A 1 230 ? -12.104 -4.066 -13.140 1.00 98.00 230 GLY A CA 1
ATOM 1794 C C . GLY A 1 230 ? -13.358 -4.859 -13.549 1.00 98.00 230 GLY A C 1
ATOM 1795 O O . GLY A 1 230 ? -13.295 -6.068 -13.800 1.00 98.00 230 GLY A O 1
ATOM 1796 N N . PRO A 1 231 ? -14.528 -4.196 -13.587 1.00 98.19 231 PRO A N 1
ATOM 1797 C CA . PRO A 1 231 ? -15.809 -4.805 -13.947 1.00 98.19 231 PRO A CA 1
ATOM 1798 C C . PRO A 1 231 ? -15.865 -5.517 -15.307 1.00 98.19 231 PRO A C 1
ATOM 1800 O O . PRO A 1 231 ? -16.699 -6.407 -15.460 1.00 98.19 231 PRO A O 1
ATOM 1803 N N . LYS A 1 232 ? -15.033 -5.137 -16.284 1.00 98.06 232 LYS A N 1
ATOM 1804 C CA . LYS A 1 232 ? -14.969 -5.782 -17.608 1.00 98.06 232 LYS A CA 1
ATOM 1805 C C . LYS A 1 232 ? -14.111 -7.051 -17.639 1.00 98.06 232 LYS A C 1
ATOM 1807 O O . LYS A 1 232 ? -14.206 -7.795 -18.609 1.00 98.06 232 LYS A O 1
ATOM 1812 N N . GLY A 1 233 ? -13.335 -7.306 -16.587 1.00 97.81 233 GLY A N 1
ATOM 1813 C CA . GLY A 1 233 ? -12.499 -8.495 -16.440 1.00 97.81 233 GLY A CA 1
ATOM 1814 C C . GLY A 1 233 ? -12.905 -9.300 -15.214 1.00 97.81 233 GLY A C 1
ATOM 1815 O O . GLY A 1 233 ? -14.010 -9.837 -15.126 1.00 97.81 233 GLY A O 1
ATOM 1816 N N . LYS A 1 234 ? -12.010 -9.380 -14.226 1.00 95.88 234 LYS A N 1
ATOM 1817 C CA . LYS A 1 234 ? -12.187 -10.249 -13.047 1.00 95.88 234 LYS A CA 1
ATOM 1818 C C . LYS A 1 234 ? -13.171 -9.710 -12.003 1.00 95.88 234 LYS A C 1
ATOM 1820 O O . LYS A 1 234 ? -13.559 -10.450 -11.101 1.00 95.88 234 LYS A O 1
ATOM 1825 N N . GLY A 1 235 ? -13.566 -8.438 -12.084 1.00 96.44 235 GLY A N 1
ATOM 1826 C CA . GLY A 1 235 ? -14.561 -7.829 -11.193 1.00 96.44 235 GLY A CA 1
ATOM 1827 C C . GLY A 1 235 ? -14.142 -7.711 -9.719 1.00 96.44 235 GLY A C 1
ATOM 1828 O O . GLY A 1 235 ? -15.008 -7.572 -8.848 1.00 96.44 235 GLY A O 1
ATOM 1829 N N . PHE A 1 236 ? -12.840 -7.771 -9.427 1.00 95.19 236 PHE A N 1
ATOM 1830 C CA . PHE A 1 236 ? -12.287 -7.689 -8.071 1.00 95.19 236 PHE A CA 1
ATOM 1831 C C . PHE A 1 236 ? -12.230 -6.258 -7.525 1.00 95.19 236 PHE A C 1
ATOM 1833 O O . PHE A 1 236 ? -12.297 -6.072 -6.312 1.00 95.19 236 PHE A O 1
ATOM 1840 N N . ILE A 1 237 ? -12.132 -5.256 -8.399 1.00 97.81 237 ILE A N 1
ATOM 1841 C CA . ILE A 1 237 ? -12.099 -3.834 -8.036 1.00 97.81 237 ILE A CA 1
ATOM 1842 C C . ILE A 1 237 ? -13.188 -3.050 -8.777 1.00 97.81 237 ILE A C 1
ATOM 1844 O O . ILE A 1 237 ? -13.859 -3.572 -9.673 1.00 97.81 237 ILE A O 1
ATOM 1848 N N . VAL A 1 238 ? -13.415 -1.798 -8.372 1.00 97.69 238 VAL A N 1
ATOM 1849 C CA . VAL A 1 238 ? -14.184 -0.850 -9.195 1.00 97.69 238 VAL A CA 1
ATOM 1850 C C . VAL A 1 238 ? -13.411 -0.488 -10.468 1.00 97.69 238 VAL A C 1
ATOM 1852 O O . VAL A 1 238 ? -12.228 -0.790 -10.591 1.00 97.69 238 VAL A O 1
ATOM 1855 N N . HIS A 1 239 ? -14.089 0.146 -11.424 1.00 98.19 239 HIS A N 1
ATOM 1856 C CA . HIS A 1 239 ? -13.424 0.711 -12.595 1.00 98.19 239 HIS A CA 1
ATOM 1857 C C . HIS A 1 239 ? -12.333 1.706 -12.168 1.00 98.19 239 HIS A C 1
ATOM 1859 O O . HIS A 1 239 ? -12.555 2.506 -11.259 1.00 98.19 239 HIS A O 1
ATOM 1865 N N . VAL A 1 240 ? -11.183 1.660 -12.840 1.00 98.12 240 VAL A N 1
ATOM 1866 C CA . VAL A 1 240 ? -10.090 2.618 -12.669 1.00 98.12 240 VAL A CA 1
ATOM 1867 C C . VAL A 1 240 ? -9.736 3.188 -14.035 1.00 98.12 240 VAL A C 1
ATOM 1869 O O . VAL A 1 240 ? -9.363 2.446 -14.942 1.00 98.12 240 VAL A O 1
ATOM 1872 N N . ASP A 1 241 ? -9.805 4.510 -14.158 1.00 97.62 241 ASP A N 1
ATOM 1873 C CA . ASP A 1 241 ? -9.293 5.225 -15.321 1.00 97.62 241 ASP A CA 1
ATOM 1874 C C . ASP A 1 241 ? -7.755 5.230 -15.276 1.00 97.62 241 ASP A C 1
ATOM 1876 O O . ASP A 1 241 ? -7.145 5.890 -14.426 1.00 97.62 241 ASP A O 1
ATOM 1880 N N . VAL A 1 242 ? -7.119 4.469 -16.172 1.00 98.00 242 VAL A N 1
ATOM 1881 C CA . VAL A 1 242 ? -5.662 4.489 -16.374 1.00 98.00 242 VAL A CA 1
ATOM 1882 C C . VAL A 1 242 ? -5.340 5.531 -17.457 1.00 98.00 242 VAL A C 1
ATOM 1884 O O . VAL A 1 242 ? -5.779 5.351 -18.592 1.00 98.00 242 VAL A O 1
ATOM 1887 N N . PRO A 1 243 ? -4.616 6.625 -17.144 1.00 98.44 243 PRO A N 1
ATOM 1888 C CA . PRO A 1 243 ? -4.311 7.673 -18.118 1.00 98.44 243 PRO A CA 1
ATOM 1889 C C . PRO A 1 243 ? -3.433 7.185 -19.275 1.00 98.44 243 PRO A C 1
ATOM 1891 O O . PRO A 1 243 ? -2.553 6.346 -19.074 1.00 98.44 243 PRO A O 1
ATOM 1894 N N . ASP A 1 244 ? -3.587 7.797 -20.452 1.00 98.19 244 ASP A N 1
ATOM 1895 C CA . ASP A 1 244 ? -2.784 7.469 -21.641 1.00 98.19 244 ASP A CA 1
ATOM 1896 C C . ASP A 1 244 ? -1.275 7.585 -21.377 1.00 98.19 244 ASP A C 1
ATOM 1898 O O . ASP A 1 244 ? -0.516 6.704 -21.763 1.00 98.19 244 ASP A O 1
ATOM 1902 N N . GLU A 1 245 ? -0.836 8.607 -20.635 1.00 98.38 245 GLU A N 1
ATOM 1903 C CA . GLU A 1 245 ? 0.576 8.790 -20.266 1.00 98.38 245 GLU A CA 1
ATOM 1904 C C . GLU A 1 245 ? 1.136 7.595 -19.470 1.00 98.38 245 GLU A C 1
ATOM 1906 O O . GLU A 1 245 ? 2.270 7.164 -19.691 1.00 98.38 245 GLU A O 1
ATOM 1911 N N . VAL A 1 246 ? 0.323 7.016 -18.580 1.00 98.50 246 VAL A N 1
ATOM 1912 C CA . VAL A 1 246 ? 0.676 5.830 -17.786 1.00 98.50 246 VAL A CA 1
ATOM 1913 C C . VAL A 1 246 ? 0.729 4.594 -18.684 1.00 98.50 246 VAL A C 1
ATOM 1915 O O . VAL A 1 246 ? 1.665 3.799 -18.594 1.00 98.50 246 VAL A O 1
ATOM 1918 N N . GLU A 1 247 ? -0.241 4.435 -19.586 1.00 98.00 247 GLU A N 1
ATOM 1919 C CA . GLU A 1 247 ? -0.255 3.333 -20.553 1.00 98.00 247 GLU A CA 1
ATOM 1920 C C . GLU A 1 247 ? 0.942 3.378 -21.508 1.00 98.00 247 GLU A C 1
ATOM 1922 O O . GLU A 1 247 ? 1.563 2.352 -21.794 1.00 98.00 247 GLU A O 1
ATOM 1927 N N . GLU A 1 248 ? 1.296 4.561 -21.997 1.00 98.00 248 GLU A N 1
ATOM 1928 C CA . GLU A 1 248 ? 2.445 4.768 -22.869 1.00 98.00 248 GLU A CA 1
ATOM 1929 C C . GLU A 1 248 ? 3.772 4.515 -22.146 1.00 98.00 248 GLU A C 1
ATOM 1931 O O . GLU A 1 248 ? 4.636 3.830 -22.699 1.00 98.00 248 GLU A O 1
ATOM 1936 N N . ALA A 1 249 ? 3.926 5.000 -20.909 1.00 96.94 249 ALA A N 1
ATOM 1937 C CA . ALA A 1 249 ? 5.098 4.717 -20.081 1.00 96.94 249 ALA A CA 1
ATOM 1938 C C . ALA A 1 249 ? 5.261 3.209 -19.841 1.00 96.94 249 ALA A C 1
ATOM 1940 O O . ALA A 1 249 ? 6.345 2.653 -20.029 1.00 96.94 249 ALA A O 1
ATOM 1941 N N . TRP A 1 250 ? 4.169 2.512 -19.512 1.00 96.12 250 TRP A N 1
ATOM 1942 C CA . TRP A 1 250 ? 4.190 1.062 -19.330 1.00 96.12 250 TRP A CA 1
ATOM 1943 C C . TRP A 1 250 ? 4.570 0.320 -20.617 1.00 96.12 250 TRP A C 1
ATOM 1945 O O . TRP A 1 250 ? 5.378 -0.609 -20.570 1.00 96.12 250 TRP A O 1
ATOM 1955 N N . LYS A 1 251 ? 4.039 0.738 -21.775 1.00 95.00 251 LYS A N 1
ATOM 1956 C CA . LYS A 1 251 ? 4.397 0.153 -23.080 1.00 95.00 251 LYS A CA 1
ATOM 1957 C C . LYS A 1 251 ? 5.881 0.336 -23.386 1.00 95.00 251 LYS A C 1
ATOM 1959 O O . LYS A 1 251 ? 6.533 -0.646 -23.716 1.00 95.00 251 LYS A O 1
ATOM 1964 N N . ARG A 1 252 ? 6.438 1.539 -23.191 1.00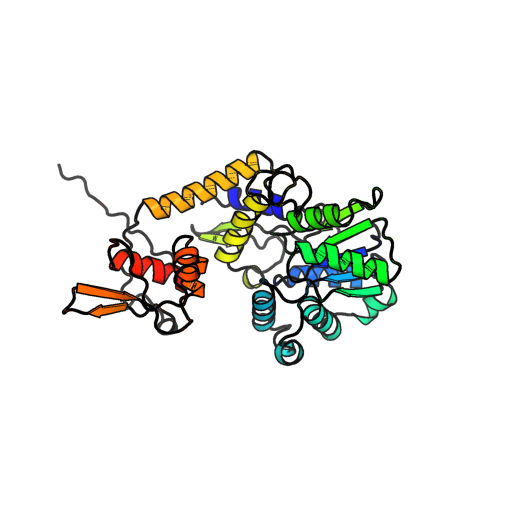 92.31 252 ARG A N 1
ATOM 1965 C CA . ARG A 1 252 ? 7.875 1.803 -23.400 1.00 92.31 252 ARG A CA 1
ATOM 1966 C C . ARG A 1 252 ? 8.762 0.916 -22.529 1.00 92.31 252 ARG A C 1
ATOM 1968 O O . ARG A 1 252 ? 9.759 0.386 -23.017 1.00 92.31 252 ARG A O 1
ATOM 1975 N N . ILE A 1 253 ? 8.396 0.716 -21.260 1.00 86.81 253 ILE A N 1
ATOM 1976 C CA . ILE A 1 253 ? 9.144 -0.169 -20.355 1.00 86.81 253 ILE A CA 1
ATOM 1977 C C . ILE A 1 253 ? 9.068 -1.626 -20.832 1.00 86.81 253 ILE A C 1
ATOM 1979 O O . ILE A 1 253 ? 10.100 -2.291 -20.918 1.00 86.81 253 ILE A O 1
ATOM 1983 N N . LYS A 1 254 ? 7.869 -2.106 -21.179 1.00 83.81 254 LYS A N 1
ATOM 1984 C CA . LYS A 1 254 ? 7.651 -3.476 -21.662 1.00 83.81 254 LYS A CA 1
ATOM 1985 C C . LYS A 1 254 ? 8.363 -3.753 -22.988 1.00 83.81 254 LYS A C 1
ATOM 1987 O O . LYS A 1 254 ? 8.961 -4.811 -23.159 1.00 83.81 254 LYS A O 1
ATOM 1992 N N . ASP A 1 255 ? 8.314 -2.814 -23.924 1.00 77.19 255 ASP A N 1
ATOM 1993 C CA . ASP A 1 255 ? 8.961 -2.962 -25.226 1.00 77.19 255 ASP A CA 1
ATOM 1994 C C . ASP A 1 255 ? 10.481 -2.990 -25.083 1.00 77.19 255 ASP A C 1
ATOM 1996 O O . ASP A 1 255 ? 11.135 -3.799 -25.743 1.00 77.19 255 ASP A O 1
ATOM 2000 N N . ALA A 1 256 ? 11.032 -2.168 -24.180 1.00 70.31 256 ALA A N 1
ATOM 2001 C CA . ALA A 1 256 ? 12.445 -2.218 -23.839 1.00 70.31 256 ALA A CA 1
ATOM 2002 C C . ALA A 1 256 ? 12.821 -3.602 -23.292 1.00 70.31 256 ALA A C 1
ATOM 2004 O O . ALA A 1 256 ? 13.766 -4.194 -23.796 1.00 70.31 256 ALA A O 1
ATOM 2005 N N . GLU A 1 257 ? 12.071 -4.148 -22.327 1.00 62.94 257 GLU A N 1
ATOM 2006 C CA . GLU A 1 257 ? 12.273 -5.507 -21.787 1.00 62.94 257 GLU A CA 1
ATOM 2007 C C . GLU A 1 257 ? 12.277 -6.576 -22.898 1.00 62.94 257 GLU A C 1
ATOM 2009 O O . GLU A 1 257 ? 13.234 -7.340 -23.022 1.00 62.94 257 GLU A O 1
ATOM 2014 N N . MET A 1 258 ? 11.279 -6.555 -23.788 1.00 51.19 258 MET A N 1
ATOM 2015 C CA . MET A 1 258 ? 11.183 -7.482 -24.925 1.00 51.19 258 MET A CA 1
ATOM 2016 C C . MET A 1 258 ? 12.273 -7.282 -25.984 1.00 51.19 258 MET A C 1
ATOM 2018 O O . MET A 1 258 ? 12.567 -8.188 -26.765 1.00 51.19 258 MET A O 1
ATOM 2022 N N . GLU A 1 259 ? 12.839 -6.085 -26.107 1.00 44.09 259 GLU A N 1
ATOM 2023 C CA . GLU A 1 259 ? 13.971 -5.831 -26.995 1.00 44.09 259 GLU A CA 1
ATOM 2024 C C . GLU A 1 259 ? 15.251 -6.498 -26.474 1.00 44.09 259 GLU A C 1
ATOM 2026 O O . GLU A 1 259 ? 15.993 -7.064 -27.275 1.00 44.09 259 GLU A O 1
ATOM 2031 N N . TRP A 1 260 ? 15.474 -6.528 -25.156 1.00 37.97 260 TRP A N 1
ATOM 2032 C CA . TRP A 1 260 ? 16.580 -7.284 -24.551 1.00 37.97 260 TRP A CA 1
ATOM 2033 C C . TRP A 1 260 ? 16.432 -8.792 -24.770 1.00 37.97 260 TRP A C 1
ATOM 2035 O O . TRP A 1 260 ? 17.405 -9.446 -25.140 1.00 37.97 260 TRP A O 1
ATOM 2045 N N . GLU A 1 261 ? 15.217 -9.328 -24.617 1.00 38.25 261 GLU A N 1
ATOM 2046 C CA . GLU A 1 261 ? 14.925 -10.743 -24.885 1.00 38.25 261 GLU A CA 1
ATOM 2047 C C . GLU A 1 261 ? 15.135 -11.105 -26.367 1.00 38.25 261 GLU A C 1
ATOM 2049 O O . GLU A 1 261 ? 15.693 -12.155 -26.681 1.00 38.25 261 GLU A O 1
ATOM 2054 N N . ARG A 1 262 ? 14.732 -10.221 -27.294 1.00 32.25 262 ARG A N 1
ATOM 2055 C CA . ARG A 1 262 ? 14.862 -10.434 -28.749 1.00 32.25 262 ARG A CA 1
ATOM 2056 C C . ARG A 1 262 ? 16.272 -10.229 -29.288 1.00 32.25 262 ARG A C 1
ATOM 2058 O O . ARG A 1 262 ? 16.626 -10.861 -30.278 1.00 32.25 262 ARG A O 1
ATOM 2065 N N . ARG A 1 263 ? 17.063 -9.336 -28.687 1.00 32.50 263 ARG A N 1
ATOM 2066 C CA . ARG A 1 263 ? 18.434 -9.049 -29.135 1.00 32.50 263 ARG A CA 1
ATOM 2067 C C . ARG A 1 263 ? 19.429 -10.151 -28.793 1.00 32.50 263 ARG A C 1
ATOM 2069 O O . ARG A 1 263 ? 20.561 -10.031 -29.245 1.00 32.50 263 ARG A O 1
ATOM 2076 N N . GLY A 1 264 ? 19.035 -11.183 -28.034 1.00 32.50 264 GLY A N 1
ATOM 2077 C CA . GLY A 1 264 ? 19.887 -12.339 -27.738 1.00 32.50 264 GLY A CA 1
ATOM 2078 C C . GLY A 1 264 ? 21.307 -11.911 -27.384 1.00 32.50 264 GLY A C 1
ATOM 2079 O O . GLY A 1 264 ? 22.251 -12.379 -28.012 1.00 32.50 264 GLY A O 1
ATOM 2080 N N . VAL A 1 265 ? 21.444 -10.915 -26.495 1.00 27.52 265 VAL A N 1
ATOM 2081 C CA . VAL A 1 265 ? 22.732 -10.261 -26.244 1.00 27.52 265 VAL A CA 1
ATOM 2082 C C . VAL A 1 265 ? 23.721 -11.332 -25.799 1.00 27.52 265 VAL A C 1
ATOM 2084 O O . VAL A 1 265 ? 23.607 -11.870 -24.698 1.00 27.52 265 VAL A O 1
ATOM 2087 N N . TYR A 1 266 ? 24.667 -11.643 -26.687 1.00 28.34 266 TYR A N 1
ATOM 2088 C CA . TYR A 1 266 ? 25.814 -12.491 -26.414 1.00 28.34 266 TYR A CA 1
ATOM 2089 C C . TYR A 1 266 ? 26.640 -11.783 -25.349 1.00 28.34 266 TYR A C 1
ATOM 2091 O O . TYR A 1 266 ? 27.379 -10.833 -25.602 1.00 28.34 266 TYR A O 1
ATOM 2099 N N . ILE A 1 267 ? 26.437 -12.207 -24.116 1.00 29.88 267 ILE A N 1
ATOM 2100 C CA . ILE A 1 267 ? 27.209 -11.745 -22.984 1.00 29.88 267 ILE A CA 1
ATOM 2101 C C . ILE A 1 267 ? 28.543 -12.497 -23.037 1.00 29.88 267 ILE A C 1
ATOM 2103 O O . ILE A 1 267 ? 28.582 -13.721 -23.155 1.00 29.88 267 ILE A O 1
ATOM 2107 N N . ARG A 1 268 ? 29.668 -11.786 -22.976 1.00 27.12 268 ARG A N 1
ATOM 2108 C CA . ARG A 1 268 ? 30.965 -12.444 -22.802 1.00 27.12 268 ARG A CA 1
ATOM 2109 C C . ARG A 1 268 ? 31.032 -12.955 -21.355 1.00 27.12 268 ARG A C 1
ATOM 2111 O O . ARG A 1 268 ? 30.706 -12.181 -20.454 1.00 27.12 268 ARG A O 1
ATOM 2118 N N . PRO A 1 269 ? 31.416 -14.216 -21.095 1.00 26.61 269 PRO A N 1
ATOM 2119 C CA . PRO A 1 269 ? 31.556 -14.697 -19.727 1.00 26.61 269 PRO A CA 1
ATOM 2120 C C . PRO A 1 269 ? 32.576 -13.829 -18.989 1.00 26.61 269 PRO A C 1
ATOM 2122 O O . PRO A 1 269 ? 33.701 -13.673 -19.468 1.00 26.61 269 PRO A O 1
ATOM 2125 N N . ALA A 1 270 ? 32.194 -13.275 -17.838 1.00 29.72 270 ALA A N 1
ATOM 2126 C CA . ALA A 1 270 ? 33.164 -12.714 -16.907 1.00 29.72 270 ALA A CA 1
ATOM 2127 C C . ALA A 1 270 ? 34.151 -13.822 -16.514 1.00 29.72 270 ALA A C 1
ATOM 2129 O O . ALA A 1 270 ? 33.760 -14.977 -16.298 1.00 29.72 270 ALA A O 1
ATOM 2130 N N . SER A 1 271 ? 35.439 -13.494 -16.480 1.00 31.02 271 SER A N 1
ATOM 2131 C CA . SER A 1 271 ? 36.456 -14.456 -16.084 1.00 31.02 271 SER A CA 1
ATOM 2132 C C . SER A 1 271 ? 36.319 -14.737 -14.585 1.00 31.02 271 SER A C 1
ATOM 2134 O O . SER A 1 271 ? 35.849 -13.901 -13.814 1.00 31.02 271 SER A O 1
ATOM 2136 N N . LEU A 1 272 ? 36.729 -15.926 -14.138 1.00 33.25 272 LEU A N 1
ATOM 2137 C CA . 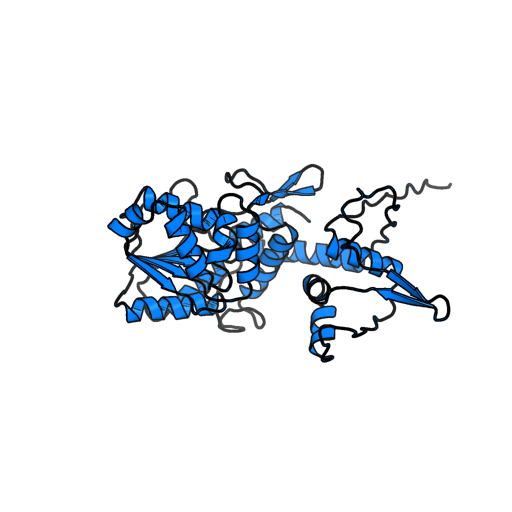LEU A 1 272 ? 36.693 -16.309 -12.716 1.00 33.25 272 LEU A CA 1
ATOM 2138 C C . LEU A 1 272 ? 37.490 -15.356 -11.799 1.00 33.25 272 LEU A C 1
ATOM 2140 O O . LEU A 1 272 ? 37.353 -15.435 -10.578 1.00 33.25 272 LEU A O 1
ATOM 2144 N N . GLU A 1 273 ? 38.309 -14.482 -12.383 1.00 36.66 273 GLU A N 1
ATOM 2145 C CA . GLU A 1 273 ? 39.136 -13.475 -11.719 1.00 36.66 273 GLU A CA 1
ATOM 2146 C C . GLU A 1 273 ? 38.353 -12.191 -11.382 1.00 36.66 273 GLU A C 1
ATOM 2148 O O . GLU A 1 273 ? 38.793 -11.419 -10.533 1.00 36.66 273 GLU A O 1
ATOM 2153 N N . ASP A 1 274 ? 37.161 -12.002 -11.960 1.00 34.84 274 ASP A N 1
ATOM 2154 C CA . ASP A 1 274 ? 36.339 -10.794 -11.804 1.00 34.84 274 ASP A CA 1
ATOM 2155 C C . ASP A 1 274 ? 35.381 -10.845 -10.590 1.00 34.84 274 ASP A C 1
ATOM 2157 O O . ASP A 1 274 ? 34.646 -9.888 -10.333 1.00 34.84 274 ASP A O 1
ATOM 2161 N N . TYR A 1 275 ? 35.378 -11.945 -9.821 1.00 35.56 275 TYR A N 1
ATOM 2162 C CA . TYR A 1 275 ? 34.446 -12.170 -8.705 1.00 35.56 275 TYR A CA 1
ATOM 2163 C C . TYR A 1 275 ? 35.137 -12.197 -7.328 1.00 35.56 275 TYR A C 1
ATOM 2165 O O . TYR A 1 275 ? 36.066 -12.987 -7.125 1.00 35.56 275 TYR A O 1
ATOM 2173 N N . PRO A 1 276 ? 34.648 -11.434 -6.328 1.00 36.41 276 PRO A N 1
ATOM 2174 C CA . PRO A 1 276 ? 35.084 -11.592 -4.943 1.00 36.41 276 PRO A CA 1
ATOM 2175 C C . PRO A 1 276 ? 34.698 -12.984 -4.406 1.00 36.41 276 PRO A C 1
ATOM 2177 O O . PRO A 1 276 ? 33.616 -13.498 -4.679 1.00 36.41 276 PRO A O 1
ATOM 2180 N N . GLU A 1 277 ? 35.588 -13.610 -3.629 1.00 38.25 277 GLU A N 1
ATOM 2181 C CA . GLU A 1 277 ? 35.520 -15.032 -3.229 1.00 38.25 277 GLU A CA 1
ATOM 2182 C C . GLU A 1 277 ? 34.246 -15.472 -2.478 1.00 38.25 277 GLU A C 1
ATOM 2184 O O . GLU A 1 277 ? 34.002 -16.673 -2.372 1.00 38.25 277 GLU A O 1
ATOM 2189 N N . ALA A 1 278 ? 33.424 -14.539 -1.992 1.00 33.94 278 ALA A N 1
ATOM 2190 C CA . ALA A 1 278 ? 32.264 -14.817 -1.145 1.00 33.94 278 ALA A CA 1
ATOM 2191 C C . ALA A 1 278 ? 30.985 -15.265 -1.892 1.00 33.94 278 ALA A C 1
ATOM 2193 O O . ALA A 1 278 ? 30.122 -15.864 -1.259 1.00 33.94 278 ALA A O 1
ATOM 2194 N N . ASP A 1 279 ? 30.872 -15.053 -3.210 1.00 39.22 279 ASP A N 1
ATOM 2195 C CA . ASP A 1 279 ? 29.635 -15.316 -3.987 1.00 39.22 279 ASP A CA 1
ATOM 2196 C C . ASP A 1 279 ? 29.617 -16.664 -4.739 1.00 39.22 279 ASP A C 1
ATOM 2198 O O . ASP A 1 279 ? 28.691 -16.980 -5.488 1.00 39.22 279 ASP A O 1
ATOM 2202 N N . LYS A 1 280 ? 30.638 -17.509 -4.555 1.00 38.56 280 LYS A N 1
ATOM 2203 C CA . LYS A 1 280 ? 30.826 -18.724 -5.371 1.00 38.56 280 LYS A CA 1
ATOM 2204 C C . LYS A 1 280 ? 29.834 -19.866 -5.076 1.00 38.56 280 LYS A C 1
ATOM 2206 O O . LYS A 1 280 ? 29.748 -20.791 -5.878 1.00 38.56 280 LYS A O 1
ATOM 2211 N N . ASN A 1 281 ? 29.085 -19.815 -3.970 1.00 38.78 281 ASN A N 1
ATOM 2212 C CA . ASN A 1 281 ? 28.249 -20.930 -3.492 1.00 38.78 281 ASN A CA 1
ATOM 2213 C C . ASN A 1 281 ? 26.741 -20.823 -3.814 1.00 38.78 281 ASN A C 1
ATOM 2215 O O . ASN A 1 281 ? 26.014 -21.772 -3.532 1.00 38.78 281 ASN A O 1
ATOM 2219 N N . GLU A 1 282 ? 26.263 -19.727 -4.417 1.00 42.25 282 GLU A N 1
ATOM 2220 C CA . GLU A 1 282 ? 24.840 -19.541 -4.793 1.00 42.25 282 GLU A CA 1
ATOM 2221 C C . GLU A 1 282 ? 24.597 -19.476 -6.315 1.00 42.25 282 GLU A C 1
ATOM 2223 O O . GLU A 1 282 ? 23.482 -19.211 -6.781 1.00 42.25 282 GLU A O 1
ATOM 2228 N N . LEU A 1 283 ? 25.641 -19.733 -7.106 1.00 46.44 283 LEU A N 1
ATOM 2229 C CA . LEU A 1 283 ? 25.592 -19.707 -8.564 1.00 46.44 283 LEU A CA 1
ATOM 2230 C C . LEU A 1 283 ? 25.007 -21.012 -9.136 1.00 46.44 283 LEU A C 1
ATOM 2232 O O . LEU A 1 283 ? 25.207 -22.086 -8.564 1.00 46.44 283 LEU A O 1
ATOM 2236 N N . PRO A 1 284 ? 24.312 -20.957 -10.287 1.00 47.62 284 PRO A N 1
ATOM 2237 C CA . PRO A 1 284 ? 23.822 -22.152 -10.964 1.00 47.62 284 PRO A CA 1
ATOM 2238 C C . PRO A 1 284 ? 24.991 -23.070 -11.351 1.00 47.62 284 PRO A C 1
ATOM 2240 O O . PRO A 1 284 ? 25.918 -22.666 -12.056 1.00 47.62 284 PRO A O 1
ATOM 2243 N N . CYS A 1 285 ? 24.939 -24.331 -10.916 1.00 48.56 285 CYS A N 1
ATOM 2244 C CA . CYS A 1 285 ? 25.937 -25.331 -11.284 1.00 48.56 285 CYS A CA 1
ATOM 2245 C C . CYS A 1 285 ? 25.689 -25.802 -12.724 1.00 48.56 285 CYS A C 1
ATOM 2247 O O . CYS A 1 285 ? 24.702 -26.492 -12.993 1.00 48.56 285 CYS A O 1
ATOM 2249 N N . ARG A 1 286 ? 26.592 -25.433 -13.642 1.00 51.91 286 ARG A N 1
ATOM 2250 C CA . ARG A 1 286 ? 26.642 -25.946 -15.019 1.00 51.91 286 ARG A CA 1
ATOM 2251 C C . ARG A 1 286 ? 27.383 -27.280 -15.040 1.00 51.91 286 ARG A C 1
ATOM 2253 O O . ARG A 1 286 ? 28.540 -27.347 -14.628 1.00 51.91 286 ARG A O 1
ATOM 2260 N N . HIS A 1 287 ? 26.745 -28.319 -15.563 1.00 51.66 287 HIS A N 1
ATOM 2261 C CA . HIS A 1 287 ? 27.381 -29.604 -15.840 1.00 51.66 287 HIS A CA 1
ATOM 2262 C C . HIS A 1 287 ? 27.376 -29.864 -17.347 1.00 51.66 287 HIS A C 1
ATOM 2264 O O . HIS A 1 287 ? 26.352 -29.685 -18.003 1.00 51.66 287 HIS A O 1
ATOM 2270 N N . VAL A 1 288 ? 28.523 -30.264 -17.896 1.00 46.78 288 VAL A N 1
ATOM 2271 C CA . VAL A 1 288 ? 28.668 -30.617 -19.314 1.00 46.78 288 VAL A CA 1
ATOM 2272 C C . VAL A 1 288 ? 28.932 -32.111 -19.388 1.00 46.78 288 VAL A C 1
ATOM 2274 O O . VAL A 1 288 ? 29.997 -32.561 -18.961 1.00 46.78 288 VAL A O 1
ATOM 2277 N N . ASP A 1 289 ? 27.972 -32.865 -19.919 1.00 47.03 289 ASP A N 1
ATOM 2278 C CA . ASP A 1 289 ? 28.181 -34.274 -20.237 1.00 47.03 289 ASP A CA 1
ATOM 2279 C C . ASP A 1 289 ? 28.801 -34.370 -21.638 1.00 47.03 289 ASP A C 1
ATOM 2281 O O . ASP A 1 289 ? 28.142 -34.140 -22.654 1.00 47.03 289 ASP A O 1
ATOM 2285 N N . LYS A 1 290 ? 30.108 -34.649 -21.683 1.00 42.41 290 LYS A N 1
ATOM 2286 C CA . LYS A 1 290 ? 30.901 -34.647 -22.922 1.00 42.41 290 LYS A CA 1
ATOM 2287 C C . LYS A 1 290 ? 30.572 -35.809 -23.860 1.00 42.41 290 LYS A C 1
ATOM 2289 O O . LYS A 1 290 ? 30.936 -35.732 -25.029 1.00 42.41 290 LYS A O 1
ATOM 2294 N N . ASP A 1 291 ? 29.905 -36.850 -23.366 1.00 39.22 291 ASP A N 1
ATOM 2295 C CA . ASP A 1 291 ? 29.586 -38.041 -24.157 1.00 39.22 291 ASP A CA 1
ATOM 2296 C C . ASP A 1 291 ? 28.213 -37.933 -24.843 1.00 39.22 291 ASP A C 1
ATOM 2298 O O . ASP A 1 291 ? 27.933 -38.677 -25.785 1.00 39.22 291 ASP A O 1
ATOM 2302 N N . LEU A 1 292 ? 27.365 -36.994 -24.403 1.00 43.16 292 LEU A N 1
ATOM 2303 C CA . LEU A 1 292 ? 25.994 -36.815 -24.895 1.00 43.16 292 LEU A CA 1
ATOM 2304 C C . LEU A 1 292 ? 25.722 -35.448 -25.544 1.00 43.16 292 LEU A C 1
ATOM 2306 O O . LEU A 1 292 ? 24.618 -35.239 -26.038 1.00 43.16 292 LEU A O 1
ATOM 2310 N N . ASP A 1 293 ? 26.703 -34.538 -25.550 1.00 54.44 293 ASP A N 1
ATOM 2311 C CA . ASP A 1 293 ? 26.572 -33.147 -26.028 1.00 54.44 293 ASP A CA 1
ATOM 2312 C C . ASP A 1 293 ? 25.383 -32.402 -25.376 1.00 54.44 293 ASP A C 1
ATOM 2314 O O . ASP A 1 293 ? 24.720 -31.556 -25.973 1.00 54.44 293 ASP A O 1
ATOM 2318 N N . ILE A 1 294 ? 25.090 -32.751 -24.114 1.00 51.22 294 ILE A N 1
ATOM 2319 C CA . ILE A 1 294 ? 24.017 -32.166 -23.304 1.00 51.22 294 ILE A CA 1
ATOM 2320 C C . ILE A 1 294 ? 24.635 -31.301 -22.202 1.00 51.22 294 ILE A C 1
ATOM 2322 O O . ILE A 1 294 ? 25.531 -31.724 -21.463 1.00 51.22 294 ILE A O 1
ATOM 2326 N N . VAL A 1 295 ? 24.106 -30.085 -22.055 1.00 57.72 295 VAL A N 1
ATOM 2327 C CA . VAL A 1 295 ? 24.460 -29.165 -20.969 1.00 57.72 295 VAL A CA 1
ATOM 2328 C C . VAL A 1 295 ? 23.298 -29.064 -19.988 1.00 57.72 295 VAL A C 1
ATOM 2330 O O . VAL A 1 295 ? 22.190 -28.684 -20.361 1.00 57.72 295 VAL A O 1
ATOM 2333 N N . THR A 1 296 ? 23.568 -29.368 -18.720 1.00 53.19 296 THR A N 1
ATOM 2334 C CA . THR A 1 296 ? 22.570 -29.367 -17.644 1.00 53.19 296 THR A CA 1
ATOM 2335 C C . THR A 1 296 ? 22.829 -28.217 -16.678 1.00 53.19 296 THR A C 1
ATOM 2337 O O . THR A 1 296 ? 23.965 -27.990 -16.253 1.00 53.19 296 THR A O 1
ATOM 2340 N N . PHE A 1 297 ? 21.763 -27.512 -16.294 1.00 59.69 297 PHE A N 1
ATOM 2341 C CA . PHE A 1 297 ? 21.796 -26.439 -15.302 1.00 59.69 297 PHE A CA 1
ATOM 2342 C C . PHE A 1 297 ? 20.903 -26.790 -14.116 1.00 59.69 297 PHE A C 1
ATOM 2344 O O . PHE A 1 297 ? 19.730 -27.117 -14.290 1.00 59.69 297 PHE A O 1
ATOM 2351 N N . HIS A 1 298 ? 21.445 -26.682 -12.905 1.00 57.06 298 HIS A N 1
ATOM 2352 C CA . HIS A 1 298 ? 20.660 -26.827 -11.682 1.00 57.06 298 HIS A CA 1
ATOM 2353 C C . HIS A 1 298 ? 20.192 -25.452 -11.201 1.00 57.06 298 HIS A C 1
ATOM 2355 O O . HIS A 1 298 ? 21.012 -24.606 -10.844 1.00 57.06 298 HIS A O 1
ATOM 2361 N N . ILE A 1 299 ? 18.874 -25.238 -11.187 1.00 58.41 299 ILE A N 1
ATOM 2362 C CA . ILE A 1 299 ? 18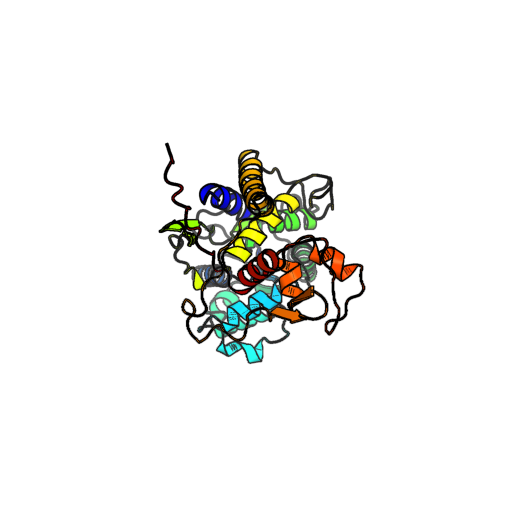.237 -23.992 -10.748 1.00 58.41 299 ILE A CA 1
ATOM 2363 C C . ILE A 1 299 ? 17.105 -24.275 -9.759 1.00 58.41 299 ILE A C 1
ATOM 2365 O O . ILE A 1 299 ? 16.396 -25.276 -9.866 1.00 58.41 299 ILE A O 1
ATOM 2369 N N . HIS A 1 300 ? 16.904 -23.365 -8.807 1.00 57.50 300 HIS A N 1
ATOM 2370 C CA . HIS A 1 300 ? 15.736 -23.409 -7.941 1.00 57.50 300 HIS A CA 1
ATOM 2371 C C . HIS A 1 300 ? 14.472 -22.942 -8.682 1.00 57.50 300 HIS A C 1
ATOM 2373 O O . HIS A 1 300 ? 14.439 -21.875 -9.297 1.00 57.50 300 HIS A O 1
ATOM 2379 N N . ILE A 1 301 ? 13.392 -23.712 -8.564 1.00 55.41 301 ILE A N 1
ATOM 2380 C CA . ILE A 1 301 ? 12.127 -23.492 -9.283 1.00 55.41 301 ILE A CA 1
ATOM 2381 C C . ILE A 1 301 ? 11.522 -22.101 -9.044 1.00 55.41 301 ILE A C 1
ATOM 2383 O O . ILE A 1 301 ? 10.977 -21.484 -9.956 1.00 55.41 301 ILE A O 1
ATOM 2387 N N . SER A 1 302 ? 11.677 -21.566 -7.830 1.00 53.84 302 SER A N 1
ATOM 2388 C CA . SER A 1 302 ? 11.199 -20.223 -7.486 1.00 53.84 302 SER A CA 1
ATOM 2389 C C . SER A 1 302 ? 11.972 -19.114 -8.199 1.00 53.84 302 SER A C 1
ATOM 2391 O O . SER A 1 302 ? 11.401 -18.056 -8.434 1.00 53.84 302 SER A O 1
ATOM 2393 N N . VAL A 1 303 ? 13.237 -19.340 -8.567 1.00 56.47 303 VAL A N 1
ATOM 2394 C CA . VAL A 1 303 ? 14.048 -18.385 -9.333 1.00 56.47 303 VAL A CA 1
ATOM 2395 C C . VAL A 1 303 ? 13.674 -18.459 -10.812 1.00 56.47 303 VAL A C 1
ATOM 2397 O O . VAL A 1 303 ? 13.414 -17.424 -11.421 1.00 56.47 303 VAL A O 1
ATOM 2400 N N . ALA A 1 304 ? 13.530 -19.670 -11.361 1.00 56.91 304 ALA A N 1
ATOM 2401 C CA . ALA A 1 304 ? 13.129 -19.885 -12.755 1.00 56.91 304 ALA A CA 1
ATOM 2402 C C . ALA A 1 304 ? 11.762 -19.251 -13.073 1.00 56.91 304 ALA A C 1
ATOM 2404 O O . ALA A 1 304 ? 11.609 -18.529 -14.057 1.00 56.91 304 ALA A O 1
ATOM 2405 N N . CYS A 1 305 ? 10.778 -19.472 -12.198 1.00 57.34 305 CYS A N 1
ATOM 2406 C CA . CYS A 1 305 ? 9.410 -18.980 -12.363 1.00 57.34 305 CYS A CA 1
ATOM 2407 C C . CYS A 1 305 ? 9.236 -17.486 -12.044 1.00 57.34 305 CYS A C 1
ATOM 2409 O O . CYS A 1 305 ? 8.201 -16.913 -12.376 1.00 57.34 305 CYS A O 1
ATOM 2411 N N . LYS A 1 306 ? 10.210 -16.851 -11.377 1.00 60.94 306 LYS A N 1
ATOM 2412 C CA . LYS A 1 306 ? 10.134 -15.434 -10.985 1.00 60.94 306 LYS A CA 1
ATOM 2413 C C . LYS A 1 306 ? 10.423 -14.482 -12.142 1.00 60.94 306 LYS A C 1
ATOM 2415 O O . LYS A 1 306 ? 9.862 -13.391 -12.161 1.00 60.94 306 LYS A O 1
ATOM 2420 N N . TYR A 1 307 ? 11.285 -14.887 -13.072 1.00 55.12 307 TYR A N 1
ATOM 2421 C CA . TYR A 1 307 ? 11.802 -14.015 -14.132 1.00 55.12 307 TYR A CA 1
ATOM 2422 C C . TYR A 1 307 ? 11.401 -14.455 -15.543 1.00 55.12 307 TYR A C 1
ATOM 2424 O O . TYR A 1 307 ? 11.837 -13.851 -16.512 1.00 55.12 307 TYR A O 1
ATOM 2432 N N . SER A 1 308 ? 10.568 -15.492 -15.678 1.00 56.09 308 SER A N 1
ATOM 2433 C CA . SER A 1 308 ? 10.158 -15.990 -16.989 1.00 56.09 308 SER A CA 1
ATOM 2434 C C . SER A 1 308 ? 8.738 -16.535 -16.996 1.00 56.09 308 SER A C 1
ATOM 2436 O O . SER A 1 308 ? 8.363 -17.412 -16.212 1.00 56.09 308 SER A O 1
ATOM 2438 N N . SER A 1 309 ? 7.970 -16.056 -17.970 1.00 54.62 309 SER A N 1
ATOM 2439 C CA . SER A 1 309 ? 6.632 -16.541 -18.305 1.00 54.62 309 SER A CA 1
ATOM 2440 C C . SER A 1 309 ? 6.638 -17.910 -18.998 1.00 54.62 309 SER A C 1
ATOM 2442 O O . SER A 1 309 ? 5.578 -18.518 -19.119 1.00 54.62 309 SER A O 1
ATOM 2444 N N . PHE A 1 310 ? 7.806 -18.419 -19.414 1.00 59.97 310 PHE A N 1
ATOM 2445 C CA . PHE A 1 310 ? 7.970 -19.757 -19.991 1.00 59.97 310 PHE A CA 1
ATOM 2446 C C . PHE A 1 310 ? 8.008 -20.842 -18.907 1.00 59.97 310 PHE A C 1
ATOM 2448 O O . PHE A 1 310 ? 7.285 -21.836 -18.987 1.00 59.97 310 PHE A O 1
ATOM 2455 N N . PHE A 1 311 ? 8.811 -20.641 -17.856 1.00 57.22 311 PHE A N 1
ATOM 2456 C CA . PHE A 1 311 ? 9.004 -21.655 -16.812 1.00 57.22 311 PHE A CA 1
ATOM 2457 C C . PHE A 1 311 ? 7.765 -21.846 -15.932 1.00 57.22 311 PHE A C 1
ATOM 2459 O O . PHE A 1 311 ? 7.487 -22.965 -15.506 1.00 57.22 311 PHE A O 1
ATOM 2466 N N . TYR A 1 312 ? 6.976 -20.790 -15.713 1.00 56.88 312 TYR A N 1
ATOM 2467 C CA . TYR A 1 312 ? 5.774 -20.852 -14.877 1.00 56.88 312 TYR A CA 1
ATOM 2468 C C . TYR A 1 312 ? 4.736 -21.897 -15.361 1.00 56.88 312 TYR A C 1
ATOM 2470 O O . TYR A 1 312 ? 4.396 -22.796 -14.587 1.00 56.88 312 TYR A O 1
ATOM 2478 N N . PRO A 1 313 ? 4.259 -21.882 -16.624 1.00 50.78 313 PRO A N 1
ATOM 2479 C CA . PRO A 1 313 ? 3.388 -22.935 -17.144 1.00 50.78 313 PRO A CA 1
ATOM 2480 C C . PRO A 1 313 ? 4.126 -24.266 -17.355 1.00 50.78 313 PRO A C 1
ATOM 2482 O O . PRO A 1 313 ? 3.546 -25.317 -17.089 1.00 50.78 313 PRO A O 1
ATOM 2485 N N . ALA A 1 314 ? 5.400 -24.251 -17.765 1.00 51.41 314 ALA A N 1
ATOM 2486 C CA . ALA A 1 314 ? 6.165 -25.476 -18.008 1.00 51.41 314 ALA A CA 1
ATOM 2487 C C . ALA A 1 314 ? 6.340 -26.341 -16.750 1.00 51.41 314 ALA A C 1
ATOM 2489 O O . ALA A 1 314 ? 6.435 -27.556 -16.870 1.00 51.41 314 ALA A O 1
ATOM 2490 N N . VAL A 1 315 ? 6.343 -25.737 -15.560 1.00 52.88 315 VAL A N 1
ATOM 2491 C CA . VAL A 1 315 ? 6.479 -26.400 -14.252 1.00 52.88 315 VAL A CA 1
ATOM 2492 C C . VAL A 1 315 ? 5.129 -26.836 -13.665 1.00 52.88 315 VAL A C 1
ATOM 2494 O O . VAL A 1 315 ? 5.024 -27.900 -13.055 1.00 52.88 315 VAL A O 1
ATOM 2497 N N . ILE A 1 316 ? 4.079 -26.026 -13.844 1.00 45.91 316 ILE A N 1
ATOM 2498 C CA . ILE A 1 316 ? 2.744 -26.301 -13.287 1.00 45.91 316 ILE A CA 1
ATOM 2499 C C . ILE A 1 316 ? 2.040 -27.432 -14.049 1.00 45.91 316 ILE A C 1
ATOM 2501 O O . ILE A 1 316 ? 1.412 -28.290 -13.431 1.00 45.91 316 ILE A O 1
ATOM 2505 N N . TRP A 1 317 ? 2.152 -27.464 -15.381 1.00 39.66 317 TRP A N 1
ATOM 2506 C CA . TRP A 1 317 ? 1.461 -28.458 -16.215 1.00 39.66 317 TRP A CA 1
ATOM 2507 C C . TRP A 1 317 ? 2.175 -29.815 -16.291 1.00 39.66 317 TRP A C 1
ATOM 2509 O O . TRP A 1 317 ? 1.569 -30.802 -16.701 1.00 39.66 317 TRP A O 1
ATOM 2519 N N . SER A 1 318 ? 3.441 -29.882 -15.874 1.00 42.97 318 SER A N 1
ATOM 2520 C CA . SER A 1 318 ? 4.270 -31.096 -15.891 1.00 42.97 318 SER A CA 1
ATOM 2521 C C . SER A 1 318 ? 4.298 -31.853 -14.557 1.00 42.97 318 SER A C 1
ATOM 2523 O O . SER A 1 318 ? 4.851 -32.947 -14.493 1.00 42.97 318 SER A O 1
ATOM 2525 N N . GLY A 1 319 ? 3.667 -31.325 -13.499 1.00 41.25 319 GLY A N 1
ATOM 2526 C CA . GLY A 1 319 ? 3.546 -32.020 -12.210 1.00 41.25 319 GLY A CA 1
ATOM 2527 C C . GLY A 1 319 ? 4.861 -32.145 -11.430 1.00 41.25 319 GLY A C 1
ATOM 2528 O O . GLY A 1 319 ? 4.994 -33.053 -10.606 1.00 41.25 319 GLY A O 1
ATOM 2529 N N . VAL A 1 320 ? 5.809 -31.242 -11.695 1.00 45.78 320 VAL A N 1
ATOM 2530 C CA . VAL A 1 320 ? 7.172 -31.246 -11.151 1.00 45.78 320 VAL A CA 1
ATOM 2531 C C . VAL A 1 320 ? 7.163 -31.131 -9.622 1.00 45.78 320 VAL A C 1
ATOM 2533 O O . VAL A 1 320 ? 6.595 -30.198 -9.049 1.00 45.78 320 VAL A O 1
ATOM 2536 N N . ARG A 1 321 ? 7.791 -32.096 -8.943 1.00 41.44 321 ARG A N 1
ATOM 2537 C CA . ARG A 1 321 ? 8.030 -32.100 -7.494 1.00 41.44 321 ARG A CA 1
ATOM 2538 C C . ARG A 1 321 ? 9.385 -31.453 -7.212 1.00 41.44 321 ARG A C 1
ATOM 2540 O O . ARG A 1 321 ? 10.288 -31.455 -8.036 1.00 41.44 321 ARG A O 1
ATOM 2547 N N . SER A 1 322 ? 9.548 -30.895 -6.017 1.00 42.78 322 SER A N 1
ATOM 2548 C CA . SER A 1 322 ? 10.665 -30.016 -5.633 1.00 42.78 322 SER A CA 1
ATOM 2549 C C . SER A 1 322 ? 12.079 -30.632 -5.656 1.00 42.78 322 SER A C 1
ATOM 2551 O O . SER A 1 322 ? 13.016 -29.982 -5.199 1.00 42.78 322 SER A O 1
ATOM 2553 N N . THR A 1 323 ? 12.271 -31.850 -6.176 1.00 39.31 323 THR A N 1
ATOM 2554 C CA . THR A 1 323 ? 13.577 -32.516 -6.277 1.00 39.31 323 THR A CA 1
ATOM 2555 C C . THR A 1 323 ? 13.661 -33.431 -7.504 1.00 39.31 323 THR A C 1
ATOM 2557 O O . THR A 1 323 ? 12.939 -34.424 -7.567 1.00 39.31 323 THR A O 1
ATOM 2560 N N . GLY A 1 324 ? 14.618 -33.166 -8.401 1.00 41.25 324 GLY A N 1
ATOM 2561 C CA . GLY A 1 324 ? 15.095 -34.137 -9.399 1.00 41.25 324 GLY A CA 1
ATOM 2562 C C . GLY A 1 324 ? 14.433 -34.115 -10.779 1.00 41.25 324 GLY A C 1
ATOM 2563 O O . GLY A 1 324 ? 14.777 -34.959 -11.601 1.00 41.25 324 GLY A O 1
ATOM 2564 N N . ASP A 1 325 ? 13.534 -33.171 -11.057 1.00 53.81 325 ASP A N 1
ATOM 2565 C CA . ASP A 1 325 ? 12.865 -33.094 -12.358 1.00 53.81 325 ASP A CA 1
ATOM 2566 C C . ASP A 1 325 ? 13.664 -32.280 -13.388 1.00 53.81 325 ASP A C 1
ATOM 2568 O O . ASP A 1 325 ? 14.249 -31.240 -13.075 1.00 53.81 325 ASP A O 1
ATOM 2572 N N . VAL A 1 326 ? 13.675 -32.764 -14.634 1.00 55.75 326 VAL A N 1
ATOM 2573 C CA . VAL A 1 326 ? 14.428 -32.191 -15.761 1.00 55.75 326 VAL A CA 1
ATOM 2574 C C . VAL A 1 326 ? 13.454 -31.580 -16.765 1.00 55.75 326 VAL A C 1
ATOM 2576 O O . VAL A 1 326 ? 12.565 -32.264 -17.270 1.00 55.75 326 VAL A O 1
ATOM 2579 N N . VAL A 1 327 ? 13.632 -30.294 -17.075 1.00 55.56 327 VAL A N 1
ATOM 2580 C CA . VAL A 1 327 ? 12.888 -29.594 -18.131 1.00 55.56 327 VAL A CA 1
ATOM 2581 C C . VAL A 1 327 ? 13.809 -29.427 -19.334 1.00 55.56 327 VAL A C 1
ATOM 2583 O O . VAL A 1 327 ? 14.808 -28.716 -19.252 1.00 55.56 327 VAL A O 1
ATOM 2586 N N . ASN A 1 328 ? 13.465 -30.070 -20.450 1.00 58.19 328 ASN A N 1
ATOM 2587 C CA . ASN A 1 328 ? 14.182 -29.884 -21.709 1.00 58.19 328 ASN A CA 1
ATOM 2588 C C . ASN A 1 328 ? 13.750 -28.566 -22.347 1.00 58.19 328 ASN A C 1
ATOM 2590 O O . ASN A 1 328 ? 12.560 -28.336 -22.572 1.00 58.19 328 ASN A O 1
ATOM 2594 N N . LEU A 1 329 ? 14.721 -27.710 -22.635 1.00 53.44 329 LEU A N 1
ATOM 2595 C CA . LEU A 1 329 ? 14.484 -26.465 -23.348 1.00 53.44 329 LEU A CA 1
ATOM 2596 C C . LEU A 1 329 ? 14.536 -26.722 -24.862 1.00 53.44 329 LEU A C 1
ATOM 2598 O O . LEU A 1 329 ? 15.342 -27.547 -25.294 1.00 53.44 329 LEU A O 1
ATOM 2602 N N . PRO A 1 330 ? 13.687 -26.060 -25.671 1.00 51.97 330 PRO A N 1
ATOM 2603 C CA . PRO A 1 330 ? 13.853 -26.059 -27.127 1.00 51.97 330 PRO A CA 1
ATOM 2604 C C . PRO A 1 330 ? 15.193 -25.406 -27.504 1.00 51.97 330 PRO A C 1
ATOM 2606 O O . PRO A 1 330 ? 15.758 -24.709 -26.674 1.00 51.97 330 PRO A O 1
ATOM 2609 N N . ASP A 1 331 ? 15.700 -25.643 -28.716 1.00 54.06 331 ASP A N 1
ATOM 2610 C CA . ASP A 1 331 ? 17.060 -25.282 -29.164 1.00 54.06 331 ASP A CA 1
ATOM 2611 C C . ASP A 1 331 ? 17.525 -23.875 -28.720 1.00 54.06 331 ASP A C 1
ATOM 2613 O O . ASP A 1 331 ? 17.266 -22.867 -29.379 1.00 54.06 331 ASP A O 1
ATOM 2617 N N . TYR A 1 332 ? 18.240 -23.819 -27.593 1.00 55.78 332 TYR A N 1
ATOM 2618 C CA . TYR A 1 332 ? 18.920 -22.635 -27.074 1.00 55.78 332 TYR A CA 1
ATOM 2619 C C . TYR A 1 332 ? 20.412 -22.935 -26.971 1.00 55.78 332 TYR A C 1
ATOM 2621 O O . TYR A 1 332 ? 20.819 -24.017 -26.544 1.00 55.78 332 TYR A O 1
ATOM 2629 N N . GLU A 1 333 ? 21.243 -21.949 -27.296 1.00 59.78 333 GLU A N 1
ATOM 2630 C CA . GLU A 1 333 ? 22.675 -22.040 -27.035 1.00 59.78 333 GLU A CA 1
ATOM 2631 C C . GLU A 1 333 ? 22.931 -22.065 -25.523 1.00 59.78 333 GLU A C 1
ATOM 2633 O O . GLU A 1 333 ? 22.531 -21.165 -24.778 1.00 59.78 333 GLU A O 1
ATOM 2638 N N . SER A 1 334 ? 23.599 -23.123 -25.059 1.00 54.91 334 SER A N 1
ATOM 2639 C CA . SER A 1 334 ? 23.783 -23.383 -23.626 1.00 54.91 334 SER A CA 1
ATOM 2640 C C . SER A 1 334 ? 24.538 -22.269 -22.889 1.00 54.91 334 SER A C 1
ATOM 2642 O O . SER A 1 334 ? 24.251 -22.003 -21.722 1.00 54.91 334 SER A O 1
ATOM 2644 N N . ASP A 1 335 ? 25.461 -21.581 -23.563 1.00 55.34 335 ASP A N 1
ATOM 2645 C CA . ASP A 1 335 ? 26.205 -20.457 -22.991 1.00 55.34 335 ASP A CA 1
ATOM 2646 C C . ASP A 1 335 ? 25.289 -19.259 -22.710 1.00 55.34 335 ASP A C 1
ATOM 2648 O O . ASP A 1 335 ? 25.308 -18.708 -21.609 1.00 55.34 335 ASP A O 1
ATOM 2652 N N . THR A 1 336 ? 24.409 -18.925 -23.655 1.00 54.16 336 THR A N 1
ATOM 2653 C CA . THR A 1 336 ? 23.419 -17.847 -23.531 1.00 54.16 336 THR A CA 1
ATOM 2654 C C . THR A 1 336 ? 22.446 -18.116 -22.384 1.00 54.16 336 THR A C 1
ATOM 2656 O O . THR A 1 336 ? 22.152 -17.226 -21.580 1.00 54.16 336 THR A O 1
ATOM 2659 N N . PHE A 1 337 ? 21.999 -19.366 -22.236 1.00 59.72 337 PHE A N 1
ATOM 2660 C CA . PHE A 1 337 ? 21.130 -19.750 -21.126 1.00 59.72 337 PHE A CA 1
ATOM 2661 C C . PHE A 1 337 ? 21.850 -19.689 -19.768 1.00 59.72 337 PHE A C 1
ATOM 2663 O O . PHE A 1 337 ? 21.283 -19.200 -18.790 1.00 59.72 337 PHE A O 1
ATOM 2670 N N . GLY A 1 338 ? 23.120 -20.099 -19.699 1.00 57.59 338 GLY A N 1
ATOM 2671 C CA . GLY A 1 338 ? 23.923 -19.994 -18.477 1.00 57.59 338 GLY A CA 1
ATOM 2672 C C . GLY A 1 338 ? 24.058 -18.556 -17.962 1.00 57.59 338 GLY A C 1
ATOM 2673 O O . GLY A 1 338 ? 23.986 -18.320 -16.756 1.00 57.59 338 GLY A O 1
ATOM 2674 N N . LEU A 1 339 ? 24.178 -17.589 -18.869 1.00 58.38 339 LEU A N 1
ATOM 2675 C CA . LEU A 1 339 ? 24.303 -16.164 -18.545 1.00 58.38 339 LEU A CA 1
ATOM 2676 C C . LEU A 1 339 ? 22.978 -15.558 -18.079 1.00 58.38 339 LEU A C 1
ATOM 2678 O O . LEU A 1 339 ? 22.947 -14.810 -17.100 1.00 58.38 339 LEU A O 1
ATOM 2682 N N . TYR A 1 340 ? 21.870 -15.946 -18.714 1.00 59.56 340 TYR A N 1
ATOM 2683 C CA . TYR A 1 340 ? 20.526 -15.614 -18.243 1.00 59.56 340 TYR A CA 1
ATOM 2684 C C . TYR A 1 340 ? 20.297 -16.099 -16.799 1.00 59.56 340 TYR A C 1
ATOM 2686 O O . TYR A 1 340 ? 19.775 -15.357 -15.962 1.00 59.56 340 TYR A O 1
ATOM 2694 N N . LEU A 1 341 ? 20.751 -17.312 -16.464 1.00 60.09 341 LEU A N 1
ATOM 2695 C CA . LEU A 1 341 ? 20.646 -17.835 -15.101 1.00 60.09 341 LEU A CA 1
ATOM 2696 C C . LEU A 1 341 ? 21.534 -17.086 -14.104 1.00 60.09 341 LEU A C 1
ATOM 2698 O O . LEU A 1 341 ? 21.098 -16.806 -12.987 1.00 60.09 341 LEU A O 1
ATOM 2702 N N . GLN A 1 342 ? 22.752 -16.718 -14.498 1.00 59.38 342 GLN A N 1
ATOM 2703 C CA . GLN A 1 342 ? 23.629 -15.892 -13.665 1.00 59.38 342 GLN A CA 1
ATOM 2704 C C . GLN A 1 342 ? 23.008 -14.521 -13.376 1.00 59.38 342 GLN A C 1
ATOM 2706 O O . GLN A 1 342 ? 23.056 -14.067 -12.234 1.00 59.38 342 GLN A O 1
ATOM 2711 N N . TRP A 1 343 ? 22.349 -13.897 -14.357 1.00 61.84 343 TRP A N 1
ATOM 2712 C CA . TRP A 1 343 ? 21.599 -12.656 -14.147 1.00 61.84 343 TRP A CA 1
ATOM 2713 C C . TRP A 1 343 ? 20.435 -12.842 -13.163 1.00 61.84 343 TRP A C 1
ATOM 2715 O O . TRP A 1 343 ? 20.309 -12.064 -12.214 1.00 61.84 343 TRP A O 1
ATOM 2725 N N . CYS A 1 344 ? 19.641 -13.911 -13.324 1.00 58.34 344 CYS A N 1
ATOM 2726 C CA . CYS A 1 344 ? 18.516 -14.228 -12.435 1.00 58.34 344 CYS A CA 1
ATOM 2727 C C . CYS A 1 344 ? 18.937 -14.380 -10.960 1.00 58.34 344 CYS A C 1
ATOM 2729 O O . CYS A 1 344 ? 18.154 -14.061 -10.059 1.00 58.34 344 CYS A O 1
ATOM 2731 N N . HIS A 1 345 ? 20.154 -14.881 -10.718 1.00 54.62 345 HIS A N 1
ATOM 2732 C CA . HIS A 1 345 ? 20.705 -15.110 -9.382 1.00 54.62 345 HIS A CA 1
ATOM 2733 C C . HIS A 1 345 ? 21.441 -13.884 -8.816 1.00 54.62 345 HIS A C 1
ATOM 2735 O O . HIS A 1 345 ? 21.165 -13.474 -7.689 1.00 54.62 345 HIS A O 1
ATOM 2741 N N . ALA A 1 346 ? 22.343 -13.270 -9.586 1.00 51.06 346 ALA A N 1
ATOM 2742 C CA . ALA A 1 346 ? 23.291 -12.281 -9.073 1.00 51.06 346 ALA A CA 1
ATOM 2743 C C . ALA A 1 346 ? 22.849 -10.817 -9.245 1.00 51.06 346 ALA A C 1
ATOM 2745 O O . ALA A 1 346 ? 23.447 -9.936 -8.634 1.00 51.06 346 ALA A O 1
ATOM 2746 N N . ASN A 1 347 ? 21.825 -10.509 -10.058 1.00 48.25 347 ASN A N 1
ATOM 2747 C CA . ASN A 1 347 ? 21.434 -9.124 -10.394 1.00 48.25 347 ASN A CA 1
ATOM 2748 C C . ASN A 1 347 ? 22.571 -8.259 -10.995 1.00 48.25 347 ASN A C 1
ATOM 2750 O O . ASN A 1 347 ? 22.445 -7.034 -11.072 1.00 48.25 347 ASN A O 1
ATOM 2754 N N . ILE A 1 348 ? 23.686 -8.862 -11.410 1.00 41.56 348 ILE A N 1
ATOM 2755 C CA . ILE A 1 348 ? 24.801 -8.153 -12.036 1.00 41.56 348 ILE A CA 1
ATOM 2756 C C . ILE A 1 348 ? 24.521 -8.079 -13.535 1.00 41.56 348 ILE A C 1
ATOM 2758 O O . ILE A 1 348 ? 24.327 -9.100 -14.191 1.00 41.56 348 ILE A O 1
ATOM 2762 N N . HIS A 1 349 ? 24.492 -6.856 -14.069 1.00 42.16 349 HIS A N 1
ATOM 2763 C CA . HIS A 1 349 ? 24.496 -6.617 -15.508 1.00 42.16 349 HIS A CA 1
ATOM 2764 C C . HIS A 1 349 ? 25.898 -6.922 -16.052 1.00 42.16 349 HIS A C 1
ATOM 2766 O O . HIS A 1 349 ? 26.849 -6.247 -15.648 1.00 42.16 349 HIS A O 1
ATOM 2772 N N . PRO A 1 350 ? 26.057 -7.883 -16.967 1.00 36.69 350 PRO A N 1
ATOM 2773 C CA . PRO A 1 350 ? 27.290 -8.000 -17.723 1.00 36.69 350 PRO A CA 1
ATOM 2774 C C . PRO A 1 350 ? 27.458 -6.770 -18.618 1.00 36.69 350 PRO A C 1
ATOM 2776 O O . PRO A 1 350 ? 26.526 -6.343 -19.302 1.00 36.69 350 PRO A O 1
ATOM 2779 N N . VAL A 1 351 ? 28.642 -6.170 -18.562 1.00 32.47 351 VAL A N 1
ATOM 2780 C CA . VAL A 1 351 ? 29.003 -4.993 -19.356 1.00 32.47 351 VAL A CA 1
ATOM 2781 C C . VAL A 1 351 ? 29.194 -5.427 -20.810 1.00 32.47 351 VAL A C 1
ATOM 2783 O O . VAL A 1 351 ? 29.895 -6.400 -21.075 1.00 32.47 351 VAL A O 1
ATOM 2786 N N . SER A 1 352 ? 28.582 -4.713 -21.754 1.00 33.91 352 SER A N 1
ATOM 2787 C CA . SER A 1 352 ? 28.895 -4.858 -23.176 1.00 33.91 352 SER A CA 1
ATOM 2788 C C . SER A 1 352 ? 30.231 -4.174 -23.474 1.00 33.91 352 SER A C 1
ATOM 2790 O O . SER A 1 352 ? 30.338 -2.958 -23.314 1.00 33.91 352 SER A O 1
ATOM 2792 N N . GLU A 1 353 ? 31.235 -4.917 -23.939 1.00 32.38 353 GLU A N 1
ATOM 2793 C CA . GLU A 1 353 ? 32.300 -4.314 -24.745 1.00 32.38 353 GLU A CA 1
ATOM 2794 C C . GLU A 1 353 ? 31.684 -4.014 -26.117 1.00 32.38 353 GLU A C 1
ATOM 2796 O O . GLU A 1 353 ? 31.288 -4.934 -26.834 1.00 32.38 353 GLU A O 1
ATOM 2801 N N . GLU A 1 354 ? 31.543 -2.735 -26.475 1.00 29.86 354 GLU A N 1
ATOM 2802 C CA . GLU A 1 354 ? 31.358 -2.373 -27.880 1.00 29.86 354 GLU A CA 1
ATOM 2803 C C . GLU A 1 354 ? 32.577 -2.909 -28.635 1.00 29.86 354 GLU A C 1
ATOM 2805 O O . GLU A 1 354 ? 33.713 -2.512 -28.368 1.00 29.86 354 GLU A O 1
ATOM 2810 N N . SER A 1 355 ? 32.363 -3.857 -29.545 1.00 30.38 355 SER A N 1
ATOM 2811 C CA . SER A 1 355 ? 33.411 -4.278 -30.461 1.00 30.38 355 SER A CA 1
ATOM 2812 C C . SER A 1 355 ? 33.789 -3.074 -31.321 1.00 30.38 355 SER A C 1
ATOM 2814 O O . SER A 1 355 ? 33.004 -2.647 -32.169 1.00 30.38 355 SER A O 1
ATOM 2816 N N . GLU A 1 356 ? 34.986 -2.525 -31.110 1.00 29.48 356 GLU A N 1
ATOM 2817 C CA . GLU A 1 356 ? 35.650 -1.660 -32.082 1.00 29.48 356 GLU A CA 1
ATOM 2818 C C . GLU A 1 356 ? 35.890 -2.465 -33.372 1.00 29.48 356 GLU A C 1
ATOM 2820 O O . GLU A 1 356 ? 36.979 -2.987 -33.613 1.00 29.48 356 GLU A O 1
ATOM 2825 N N . GLU A 1 357 ? 34.880 -2.575 -34.234 1.00 30.69 357 GLU A N 1
ATOM 2826 C CA . GLU A 1 357 ? 35.126 -2.853 -35.644 1.00 30.69 357 GLU A CA 1
ATOM 2827 C C . GLU A 1 357 ? 35.747 -1.594 -36.250 1.00 30.69 357 GLU A C 1
ATOM 2829 O O . GLU A 1 357 ? 35.076 -0.616 -36.589 1.00 30.69 357 GLU A O 1
ATOM 2834 N N . LYS A 1 358 ? 37.078 -1.600 -36.357 1.00 28.80 358 LYS A N 1
ATOM 2835 C CA . LYS A 1 358 ? 37.775 -0.678 -37.252 1.00 28.80 358 LYS A CA 1
ATOM 2836 C C . LYS A 1 358 ? 37.269 -0.921 -38.678 1.00 28.80 358 LYS A C 1
ATOM 2838 O O . LYS A 1 358 ? 37.241 -2.075 -39.101 1.00 28.80 358 LYS A O 1
ATOM 2843 N N . PRO A 1 359 ? 36.933 0.126 -39.446 1.00 29.19 359 PRO A N 1
ATOM 2844 C CA . PRO A 1 359 ? 36.582 -0.050 -40.845 1.00 29.19 359 PRO A CA 1
ATOM 2845 C C . PRO A 1 359 ? 37.832 -0.473 -41.626 1.00 29.19 359 PRO A C 1
ATOM 2847 O O . PRO A 1 359 ? 38.807 0.278 -41.695 1.00 29.19 359 PRO A O 1
ATOM 2850 N N . GLU A 1 360 ? 37.807 -1.670 -42.207 1.00 31.98 360 GLU A N 1
ATOM 2851 C CA . GLU A 1 360 ? 38.760 -2.064 -43.246 1.00 31.98 360 GLU A CA 1
ATOM 2852 C C . GLU A 1 360 ? 38.349 -1.407 -44.577 1.00 31.98 360 GLU A C 1
ATOM 2854 O O . GLU A 1 360 ? 37.210 -1.549 -45.028 1.00 31.98 360 GLU A O 1
ATOM 2859 N N . TYR A 1 361 ? 39.281 -0.655 -45.171 1.00 37.44 361 TYR A N 1
ATOM 2860 C CA . TYR A 1 361 ? 39.278 -0.237 -46.578 1.00 37.44 361 TYR A CA 1
ATOM 2861 C C . TYR A 1 361 ? 40.177 -1.165 -47.387 1.00 37.44 361 TYR A C 1
ATOM 2863 O O . TYR A 1 361 ? 41.271 -1.492 -46.865 1.00 37.44 361 TYR A O 1
#

Foldseek 3Di:
DALVLLLLLLCVLLQAQDDLVDDDPAAFAEEEAEFALLVVLVVLVQVVCLVVLQSYAEYEDFWAAEPRVVSNLVSQCLDPQRVVCSVVCPPGTRSVSVVVCCVPPGPVVSNVVRYHYHYHHPAHDLLSRLQSVVVRCVVVVHDTLEYEYEDQSLNQVVSQQSNCLNVVVPVRYYYHYHPSDGWGWDDDPNDIATDCPSVDDSSSDDDPVVSVCSSLVVVQQQAQDCRHCDPNHVNSGHHDDDDPSSVVSSVVVVVVVVVVVVVLPPFDDDDPVVDDPPPPPQAWDWDQDPVPRDIDTDDFLCLVCVPDPVSVCQCVVVVDDRDDDDDDDPDDDPSSVSVVRRCSGPVDDRDDDPPPPDDDD